Protein AF-A0A9W6NTG8-F1 (afdb_monomer)

Radius of gyration: 23.98 Å; Cα contacts (8 Å, |Δi|>4): 546; chains: 1; bounding box: 60×77×58 Å

Structure (mmCIF, N/CA/C/O backbone):
data_AF-A0A9W6NTG8-F1
#
_entry.id   AF-A0A9W6NTG8-F1
#
loop_
_atom_site.group_PDB
_atom_site.id
_atom_site.type_symbol
_atom_site.label_atom_id
_atom_site.label_alt_id
_atom_site.label_comp_id
_atom_site.label_asym_id
_atom_site.label_entity_id
_atom_site.label_seq_id
_atom_site.pdbx_PDB_ins_code
_atom_site.Cartn_x
_atom_site.Cartn_y
_atom_site.Cartn_z
_atom_site.occupancy
_atom_site.B_iso_or_equiv
_atom_site.auth_seq_id
_atom_site.auth_comp_id
_atom_site.auth_asym_id
_atom_site.auth_atom_id
_atom_site.pdbx_PDB_model_num
ATOM 1 N N . MET A 1 1 ? -39.217 -60.533 4.718 1.00 46.34 1 MET A N 1
ATOM 2 C C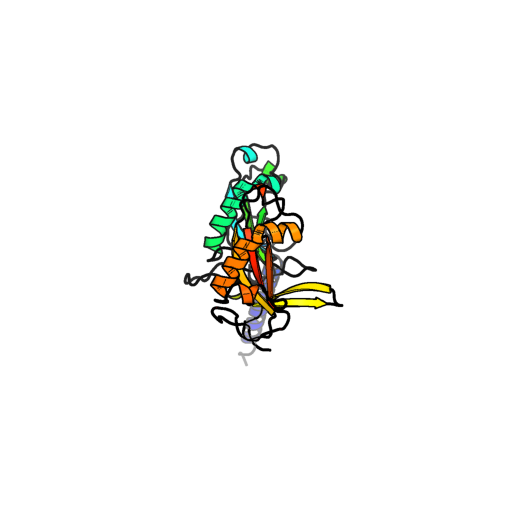A . MET A 1 1 ? -39.416 -59.083 4.474 1.00 46.34 1 MET A CA 1
ATOM 3 C C . MET A 1 1 ? -39.183 -58.287 5.765 1.00 46.34 1 MET A C 1
ATOM 5 O O . MET A 1 1 ? -40.124 -58.054 6.509 1.00 46.34 1 MET A O 1
ATOM 9 N N . ARG A 1 2 ? -37.938 -57.918 6.106 1.00 50.88 2 ARG A N 1
ATOM 10 C CA . ARG A 1 2 ? -37.647 -57.098 7.313 1.00 50.88 2 ARG A CA 1
ATOM 11 C C . ARG A 1 2 ? -36.495 -56.090 7.150 1.00 50.88 2 ARG A C 1
ATOM 13 O O . ARG A 1 2 ? -36.109 -55.466 8.125 1.00 50.88 2 ARG A O 1
ATOM 20 N N . TRP A 1 3 ? -35.985 -55.895 5.932 1.00 43.75 3 TRP A N 1
ATOM 21 C CA . TRP A 1 3 ? -34.815 -55.041 5.662 1.00 43.75 3 TRP A CA 1
ATOM 22 C C . TRP A 1 3 ? -35.160 -53.616 5.183 1.00 43.75 3 TRP A C 1
ATOM 24 O O . TRP A 1 3 ? -34.353 -52.708 5.333 1.00 43.75 3 TRP A O 1
ATOM 34 N N . GLY A 1 4 ? -36.380 -53.367 4.688 1.00 42.16 4 GLY A N 1
ATOM 35 C CA . GLY A 1 4 ? -36.764 -52.053 4.140 1.00 42.16 4 GLY A CA 1
ATOM 36 C C . GLY A 1 4 ? -37.082 -50.964 5.177 1.00 42.16 4 GLY A C 1
ATOM 37 O O . GLY A 1 4 ? -37.021 -49.781 4.863 1.00 42.16 4 GLY A O 1
ATOM 38 N N . ARG A 1 5 ? -37.401 -51.326 6.429 1.00 48.66 5 ARG A N 1
ATOM 39 C CA . ARG A 1 5 ? -37.802 -50.350 7.465 1.00 48.66 5 ARG A CA 1
ATOM 40 C C . ARG A 1 5 ? -36.624 -49.686 8.187 1.00 48.66 5 ARG A C 1
ATOM 42 O O . ARG A 1 5 ? -36.819 -48.645 8.808 1.00 48.66 5 ARG A O 1
ATOM 49 N N . THR A 1 6 ? -35.425 -50.260 8.111 1.00 50.25 6 THR A N 1
ATOM 50 C CA . THR A 1 6 ? -34.236 -49.743 8.810 1.00 50.25 6 THR A CA 1
ATOM 51 C C . THR A 1 6 ? -33.547 -48.640 8.001 1.00 50.25 6 THR A C 1
ATOM 53 O O . THR A 1 6 ? -33.175 -47.617 8.565 1.00 50.25 6 THR A O 1
ATOM 56 N N . LEU A 1 7 ? -33.478 -48.781 6.672 1.00 49.97 7 LEU A N 1
ATOM 57 C CA . LEU A 1 7 ? -32.861 -47.795 5.771 1.00 49.97 7 LEU A CA 1
ATOM 58 C C . LEU A 1 7 ? -33.624 -46.460 5.726 1.00 49.97 7 LEU A C 1
ATOM 60 O O . LEU A 1 7 ? -33.008 -45.399 5.764 1.00 49.97 7 LEU A O 1
ATOM 64 N N . ALA A 1 8 ? -34.960 -46.500 5.744 1.00 51.44 8 ALA A N 1
ATOM 65 C CA . ALA A 1 8 ? -35.785 -45.289 5.757 1.00 51.44 8 ALA A CA 1
ATOM 66 C C . ALA A 1 8 ? -35.614 -44.457 7.044 1.00 51.44 8 ALA A C 1
ATOM 68 O O . ALA A 1 8 ? -35.640 -43.229 6.998 1.00 51.44 8 ALA A O 1
ATOM 69 N N . LYS A 1 9 ? -35.391 -45.112 8.195 1.00 47.97 9 LYS A N 1
ATOM 70 C CA . LYS A 1 9 ? -35.157 -44.420 9.473 1.00 47.97 9 LYS A CA 1
ATOM 71 C C . LYS A 1 9 ? -33.779 -43.760 9.530 1.00 47.97 9 LYS A C 1
ATOM 73 O O . LYS A 1 9 ? -33.673 -42.651 10.036 1.00 47.97 9 LYS A O 1
ATOM 78 N N . VAL A 1 10 ? -32.746 -44.405 8.982 1.00 55.28 10 VAL A N 1
ATOM 79 C CA . VAL A 1 10 ? -31.389 -43.833 8.928 1.00 55.28 10 VAL A CA 1
ATOM 80 C C . VAL A 1 10 ? -31.342 -42.629 7.981 1.00 55.28 10 VAL A C 1
ATOM 82 O O . VAL A 1 10 ? -30.804 -41.591 8.356 1.00 55.28 10 VAL A O 1
ATOM 85 N N . GLY A 1 11 ? -31.982 -42.710 6.808 1.00 50.50 11 GLY A N 1
ATOM 86 C CA . GLY A 1 11 ? -32.050 -41.589 5.859 1.00 50.50 11 GLY A CA 1
ATOM 87 C C . GLY A 1 11 ? -32.755 -40.347 6.419 1.00 50.50 11 GLY A C 1
ATOM 88 O O . GLY A 1 11 ? -32.280 -39.230 6.225 1.00 50.50 11 GLY A O 1
ATOM 89 N N . ALA A 1 12 ? -33.841 -40.532 7.179 1.00 56.03 12 ALA A N 1
ATOM 90 C CA . ALA A 1 12 ? -34.564 -39.427 7.814 1.00 56.03 12 ALA A CA 1
ATOM 91 C C . ALA A 1 12 ? -33.751 -38.735 8.927 1.00 56.03 12 ALA A C 1
ATOM 93 O O . ALA A 1 12 ? -33.802 -37.514 9.054 1.00 56.03 12 ALA A O 1
ATOM 94 N N . ILE A 1 13 ? -32.971 -39.497 9.704 1.00 58.59 13 ILE A N 1
ATOM 95 C CA . ILE A 1 13 ? -32.113 -38.952 10.769 1.00 58.59 13 ILE A CA 1
ATOM 96 C C . ILE A 1 13 ? -30.953 -38.144 10.172 1.00 58.59 13 ILE A C 1
ATOM 98 O O . ILE A 1 13 ? -30.661 -37.051 10.652 1.00 58.59 13 ILE A O 1
ATOM 102 N N . VAL A 1 14 ? -30.329 -38.640 9.097 1.00 59.19 14 VAL A N 1
ATOM 103 C CA . VAL A 1 14 ? -29.239 -37.926 8.410 1.00 59.19 14 VAL A CA 1
ATOM 104 C C . VAL A 1 14 ? -29.749 -36.630 7.775 1.00 59.19 14 VAL A C 1
ATOM 106 O O . VAL A 1 14 ? -29.125 -35.587 7.944 1.00 59.19 14 VAL A O 1
ATOM 109 N N . ALA A 1 15 ? -30.912 -36.656 7.118 1.00 59.19 15 ALA A N 1
ATOM 110 C CA . ALA A 1 15 ? -31.506 -35.455 6.530 1.00 59.19 15 ALA A CA 1
ATOM 111 C C . ALA A 1 15 ? -31.859 -34.396 7.591 1.00 59.19 15 ALA A C 1
ATOM 113 O O . ALA A 1 15 ? -31.547 -33.221 7.413 1.00 59.19 15 ALA A O 1
ATOM 114 N N . ALA A 1 16 ? -32.444 -34.804 8.723 1.00 58.72 16 ALA A N 1
ATOM 115 C CA . ALA A 1 16 ? -32.761 -33.890 9.820 1.00 58.72 16 ALA A CA 1
ATOM 116 C C . ALA A 1 16 ? -31.500 -33.280 10.458 1.00 58.72 16 ALA A C 1
ATOM 118 O O . ALA A 1 16 ? -31.490 -32.091 10.767 1.00 58.72 16 ALA A O 1
ATOM 119 N N . ALA A 1 1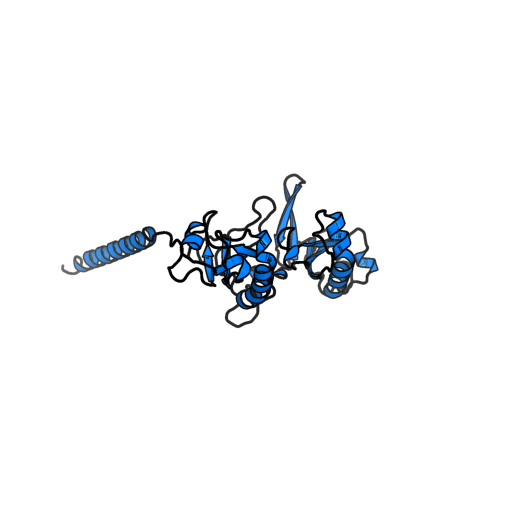7 ? -30.424 -34.062 10.605 1.00 58.72 17 ALA A N 1
ATOM 120 C CA . ALA A 1 17 ? -29.149 -33.571 11.123 1.00 58.72 17 ALA A CA 1
ATOM 121 C C . ALA A 1 17 ? -28.488 -32.559 10.172 1.00 58.72 17 ALA A C 1
ATOM 123 O O . ALA A 1 17 ? -28.015 -31.520 10.624 1.00 58.72 17 ALA A O 1
ATOM 124 N N . VAL A 1 18 ? -28.510 -32.811 8.858 1.00 62.81 18 VAL A N 1
ATOM 125 C CA . VAL A 1 18 ? -27.974 -31.878 7.852 1.00 62.81 18 VAL A CA 1
ATOM 126 C C . VAL A 1 18 ? -28.769 -30.571 7.836 1.00 62.81 18 VAL A C 1
ATOM 128 O O . VAL A 1 18 ? -28.174 -29.496 7.851 1.00 62.81 18 VAL A O 1
ATOM 131 N N . VAL A 1 19 ? -30.103 -30.639 7.885 1.00 63.16 19 VAL A N 1
ATOM 132 C CA . VAL A 1 19 ? -30.956 -29.440 7.947 1.00 63.16 19 VAL A CA 1
ATOM 133 C C . VAL A 1 19 ? -30.733 -28.670 9.251 1.00 63.16 19 VAL A C 1
ATOM 135 O O . VAL A 1 19 ? -30.601 -27.452 9.214 1.00 63.16 19 VAL A O 1
ATOM 138 N N . ALA A 1 20 ? -30.614 -29.351 10.394 1.00 60.00 20 ALA A N 1
ATOM 139 C CA . ALA A 1 20 ? -30.330 -28.701 11.674 1.00 60.00 20 ALA A CA 1
ATOM 140 C C . ALA A 1 20 ? -28.956 -28.012 11.688 1.00 60.00 20 ALA A C 1
ATOM 142 O O . ALA A 1 20 ? -28.845 -26.897 12.189 1.00 60.00 20 ALA A O 1
ATOM 143 N N . VAL A 1 21 ? -27.924 -28.628 11.100 1.00 62.03 21 VAL A N 1
ATOM 144 C CA . VAL A 1 21 ? -26.589 -28.020 10.963 1.00 62.03 21 VAL A CA 1
ATOM 145 C C . VAL A 1 21 ? -26.626 -26.806 10.033 1.00 62.03 21 VAL A C 1
ATOM 147 O O . VAL A 1 21 ? -26.054 -25.775 10.373 1.00 62.03 21 VAL A O 1
ATOM 150 N N . LEU A 1 22 ? -27.338 -26.882 8.905 1.00 56.50 22 LEU A N 1
ATOM 151 C CA . LEU A 1 22 ? -27.497 -25.751 7.984 1.00 56.50 22 LEU A CA 1
ATOM 152 C C . LEU A 1 22 ? -28.280 -24.590 8.618 1.00 56.50 22 LEU A C 1
ATOM 154 O O . LEU A 1 22 ? -27.896 -23.435 8.457 1.00 56.50 22 LEU A O 1
ATOM 158 N N . VAL A 1 23 ? -29.325 -24.882 9.397 1.00 57.00 23 VAL A N 1
ATOM 159 C CA . VAL A 1 23 ? -30.090 -23.871 10.147 1.00 57.00 23 VAL A CA 1
ATOM 160 C C . VAL A 1 23 ? -29.253 -23.268 11.281 1.00 57.00 23 VAL A C 1
ATOM 162 O O . VAL A 1 23 ? -29.268 -22.057 11.469 1.00 57.00 23 VAL A O 1
ATOM 165 N N . LEU A 1 24 ? -28.459 -24.070 11.999 1.00 52.25 24 LEU A N 1
ATOM 166 C CA . LEU A 1 24 ? -27.541 -23.577 13.036 1.00 52.25 24 LEU A CA 1
ATOM 167 C C . LEU A 1 24 ? -26.393 -22.735 12.463 1.00 52.25 24 LEU A C 1
ATOM 169 O O . LEU A 1 24 ? -25.942 -21.805 13.126 1.00 52.25 24 LEU A O 1
ATOM 173 N N . LEU A 1 25 ? -25.930 -23.030 11.245 1.00 52.72 25 LEU A N 1
ATOM 174 C CA . LEU A 1 25 ? -24.963 -22.196 10.525 1.00 52.72 25 LEU A CA 1
ATOM 175 C C . LEU A 1 25 ? -25.593 -20.875 10.061 1.00 52.72 25 LEU A C 1
ATOM 177 O O . LEU A 1 25 ? -24.952 -19.835 10.181 1.00 52.72 25 LEU A O 1
ATOM 181 N N . ALA A 1 26 ? -26.848 -20.899 9.606 1.00 52.78 26 ALA A N 1
ATOM 182 C CA . ALA A 1 26 ? -27.578 -19.710 9.162 1.00 52.78 26 ALA A CA 1
ATOM 183 C C . ALA A 1 26 ? -28.051 -18.794 10.311 1.00 52.78 26 ALA A C 1
ATOM 185 O O . ALA A 1 26 ? -28.330 -17.622 10.080 1.00 52.78 26 ALA A O 1
ATOM 186 N N . LEU A 1 27 ? -28.139 -19.310 11.544 1.00 42.62 27 LEU A N 1
ATOM 187 C CA . LEU A 1 27 ? -28.575 -18.566 12.735 1.00 42.62 27 LEU A CA 1
ATOM 188 C C . LEU A 1 27 ? -27.421 -18.073 13.622 1.00 42.62 27 LEU A C 1
ATOM 190 O O . LEU A 1 27 ? -27.677 -17.573 14.719 1.00 42.62 27 LEU A O 1
ATOM 194 N N . ARG A 1 28 ? -26.155 -18.196 13.195 1.00 49.44 28 ARG A N 1
ATOM 195 C CA . ARG A 1 28 ? -25.045 -17.598 13.950 1.00 49.44 28 ARG A CA 1
ATOM 196 C C . ARG A 1 28 ? -25.175 -16.072 13.905 1.00 49.44 28 ARG A C 1
ATOM 198 O O . ARG A 1 28 ? -25.125 -15.509 12.812 1.00 49.44 28 ARG A O 1
ATOM 205 N N . PRO A 1 29 ? -25.341 -15.391 15.054 1.00 44.16 29 PRO A N 1
ATOM 206 C CA . PRO A 1 29 ? -25.346 -13.940 15.065 1.00 44.16 29 PRO A CA 1
ATOM 207 C C . PRO A 1 29 ? -24.000 -13.432 14.548 1.00 44.16 29 PRO A C 1
ATOM 209 O O . PRO A 1 29 ? -22.949 -13.973 14.892 1.00 44.16 29 PRO A O 1
ATOM 212 N N . ALA A 1 30 ? -24.056 -12.389 13.722 1.00 49.06 30 ALA A N 1
ATOM 213 C CA . ALA A 1 30 ? -22.918 -11.544 13.396 1.00 49.06 30 ALA A CA 1
ATOM 214 C C . ALA A 1 30 ? -22.188 -11.166 14.695 1.00 49.06 30 ALA A C 1
ATOM 216 O O . ALA A 1 30 ? -22.744 -10.449 15.531 1.00 49.06 30 ALA A O 1
ATOM 217 N N . ASP A 1 31 ? -20.979 -11.690 14.888 1.00 49.16 31 ASP A N 1
ATOM 218 C CA . ASP A 1 31 ? -20.189 -11.411 16.081 1.00 49.16 31 ASP A CA 1
ATOM 219 C C . ASP A 1 31 ? -19.670 -9.971 15.977 1.00 49.16 31 ASP A C 1
ATOM 221 O O . ASP A 1 31 ? -18.859 -9.650 15.105 1.00 49.16 31 ASP A O 1
ATOM 225 N N . ARG A 1 32 ? -20.193 -9.076 16.823 1.00 55.38 32 ARG A N 1
ATOM 226 C CA . ARG A 1 32 ? -19.839 -7.642 16.835 1.00 55.38 32 ARG A CA 1
ATOM 227 C C . ARG A 1 32 ? -18.506 -7.363 17.549 1.00 55.38 32 ARG A C 1
ATOM 229 O O . ARG A 1 32 ? -18.215 -6.217 17.883 1.00 55.38 32 ARG A O 1
ATOM 236 N N . GLY A 1 33 ? -17.698 -8.400 17.763 1.00 52.50 33 GLY A N 1
ATOM 237 C CA . GLY A 1 33 ? -16.424 -8.349 18.469 1.00 52.50 33 GLY A CA 1
ATOM 238 C C . GLY A 1 33 ? -16.539 -8.945 19.869 1.00 52.50 33 GLY A C 1
ATOM 239 O O . GLY A 1 33 ? -17.496 -8.690 20.600 1.00 52.50 33 GLY A O 1
ATOM 240 N N . SER A 1 34 ? -15.542 -9.748 20.239 1.00 55.31 34 SER A N 1
ATOM 241 C CA . SER A 1 34 ? -15.481 -10.416 21.538 1.00 55.31 34 SER A CA 1
ATOM 242 C C . SER A 1 34 ? -15.240 -9.430 22.694 1.00 55.31 34 SER A C 1
ATOM 244 O O . SER A 1 34 ? -14.686 -8.344 22.502 1.00 55.31 34 SER A O 1
ATOM 246 N N . GLU A 1 35 ? -15.553 -9.831 23.933 1.00 57.03 35 GLU A N 1
ATOM 247 C CA . GLU A 1 35 ? -15.130 -9.089 25.134 1.00 57.03 35 GLU A CA 1
ATOM 248 C C . GLU A 1 35 ? -13.599 -8.946 25.248 1.00 57.03 35 GLU A C 1
ATOM 250 O O . GLU A 1 35 ? -13.126 -8.066 25.969 1.00 57.03 35 GLU A O 1
ATOM 255 N N . ALA A 1 36 ? -12.815 -9.751 24.527 1.00 64.69 36 ALA A N 1
ATOM 256 C CA . ALA A 1 36 ? -11.360 -9.640 24.482 1.00 64.69 36 ALA A CA 1
ATOM 257 C C . ALA A 1 36 ? -10.860 -8.552 23.506 1.00 64.69 36 ALA A C 1
ATOM 259 O O . ALA A 1 36 ? -9.672 -8.247 23.505 1.00 64.69 36 ALA A O 1
ATOM 260 N N . GLY A 1 37 ? -11.753 -7.916 22.735 1.00 76.69 37 GLY A N 1
ATOM 261 C CA . GLY A 1 37 ? -11.379 -6.996 21.656 1.00 76.69 37 GLY A CA 1
ATOM 262 C C . GLY A 1 37 ? -11.055 -7.730 20.346 1.00 76.69 37 GLY A C 1
ATOM 263 O O . GLY A 1 37 ? -11.292 -8.939 20.249 1.00 76.69 37 GLY A O 1
ATOM 264 N N . PRO A 1 38 ? -10.582 -7.004 19.315 1.00 87.81 38 PRO A N 1
ATOM 265 C CA . PRO A 1 38 ? -10.176 -7.609 18.053 1.00 87.81 38 PRO A CA 1
ATOM 266 C C . PRO A 1 38 ? -8.863 -8.389 18.196 1.00 87.81 38 PRO A C 1
ATOM 268 O O . PRO A 1 38 ? -8.050 -8.110 19.078 1.00 87.81 38 PRO A O 1
ATOM 271 N N . ALA A 1 39 ? -8.627 -9.325 17.281 1.00 91.69 39 ALA A N 1
ATOM 272 C CA . ALA A 1 39 ? -7.395 -10.104 17.189 1.00 91.69 39 ALA A CA 1
ATOM 273 C C . ALA A 1 39 ? -6.871 -10.177 15.747 1.00 91.69 39 ALA A C 1
ATOM 275 O O . ALA A 1 39 ? -7.626 -10.073 14.780 1.00 91.69 39 ALA A O 1
ATOM 276 N N . ALA A 1 40 ? -5.561 -10.386 15.597 1.00 93.75 40 ALA A N 1
ATOM 277 C CA . ALA A 1 40 ? -4.957 -10.624 14.290 1.00 93.75 40 ALA A CA 1
ATOM 278 C C . ALA A 1 40 ? -5.479 -11.932 13.663 1.00 93.75 40 ALA A C 1
ATOM 280 O O . ALA A 1 40 ? -5.552 -12.968 14.327 1.00 93.75 40 ALA A O 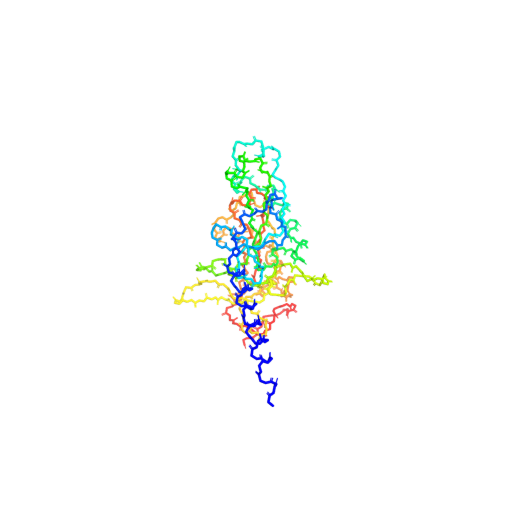1
ATOM 281 N N . GLY A 1 41 ? -5.797 -11.888 12.371 1.00 94.56 41 GLY A N 1
ATOM 282 C CA . GLY A 1 41 ? -6.433 -12.958 11.602 1.00 94.56 41 GLY A CA 1
ATOM 283 C C . GLY A 1 41 ? -7.955 -12.973 11.644 1.00 94.56 41 GLY A C 1
ATOM 284 O O . GLY A 1 41 ? -8.566 -13.929 11.171 1.00 94.56 41 GLY A O 1
ATOM 285 N N . GLU A 1 42 ? -8.582 -11.938 12.197 1.00 95.00 42 GLU A N 1
ATOM 286 C CA . GLU A 1 42 ? -10.020 -11.732 12.047 1.00 95.00 42 GLU A CA 1
ATOM 287 C C . GLU A 1 42 ? -10.338 -11.032 10.726 1.00 95.00 42 GLU A C 1
ATOM 289 O O . GLU A 1 42 ? -9.698 -10.043 10.377 1.00 95.00 42 GLU A O 1
ATOM 294 N N . CYS A 1 43 ? -11.345 -11.536 10.014 1.00 95.12 43 CYS A N 1
ATOM 295 C CA . CYS A 1 43 ? -11.786 -11.015 8.725 1.00 95.12 43 CYS A CA 1
ATOM 296 C C . CYS A 1 43 ? -13.139 -10.313 8.864 1.00 95.12 43 CYS A C 1
ATOM 298 O O . CYS A 1 43 ? -14.011 -10.791 9.596 1.00 95.12 43 CYS A O 1
ATOM 300 N N . TRP A 1 44 ? -13.322 -9.191 8.163 1.00 92.94 44 TRP A N 1
ATOM 301 C CA . TRP A 1 44 ? -14.488 -8.320 8.330 1.00 92.94 44 TRP A CA 1
ATOM 302 C C . TRP A 1 44 ? -15.148 -7.945 7.004 1.00 92.94 44 TRP A C 1
ATOM 304 O O . TRP A 1 44 ? -14.487 -7.548 6.038 1.00 92.94 44 TRP A O 1
ATOM 314 N N . ALA A 1 45 ? -16.476 -8.041 6.983 1.00 90.75 45 ALA A N 1
ATOM 315 C CA . ALA A 1 45 ? -17.316 -7.692 5.845 1.00 90.75 45 ALA A CA 1
ATOM 316 C C . ALA A 1 45 ? -18.124 -6.411 6.110 1.00 90.75 45 ALA A C 1
ATOM 318 O O . ALA A 1 45 ? -18.585 -6.185 7.229 1.00 90.75 45 ALA A O 1
ATOM 319 N N . GLY A 1 46 ? -18.360 -5.629 5.051 1.00 74.50 46 GLY A N 1
ATOM 320 C CA . GLY A 1 46 ? -19.257 -4.468 5.063 1.00 74.50 46 GLY A CA 1
ATOM 321 C C . GLY A 1 46 ? -18.658 -3.169 5.616 1.00 74.50 46 GLY A C 1
ATOM 322 O O . GLY A 1 46 ? -17.522 -3.129 6.080 1.00 74.50 46 GLY A O 1
ATOM 323 N N . VAL A 1 47 ? -19.454 -2.096 5.525 1.00 56.69 47 VAL A N 1
ATOM 324 C CA . VAL A 1 47 ? -19.121 -0.734 5.999 1.00 56.69 47 VAL A CA 1
ATOM 325 C C . VAL A 1 47 ? -19.172 -0.602 7.523 1.00 56.69 47 VAL A C 1
ATOM 327 O O . VAL A 1 47 ? -18.377 0.134 8.096 1.00 56.69 47 VAL A O 1
ATOM 330 N N . ASP A 1 48 ? -20.053 -1.371 8.166 1.00 66.88 48 ASP A N 1
ATOM 331 C CA . ASP A 1 48 ? -20.058 -1.624 9.605 1.00 66.88 48 ASP A CA 1
ATOM 332 C C . ASP A 1 48 ? -19.462 -3.022 9.808 1.00 66.88 48 ASP A C 1
ATOM 334 O O . ASP A 1 48 ? -20.179 -4.012 9.626 1.00 66.88 48 ASP A O 1
ATOM 338 N N . PRO A 1 49 ? -18.151 -3.138 10.085 1.00 75.19 49 PRO A N 1
ATOM 339 C CA . PRO A 1 49 ? -17.423 -4.386 9.912 1.00 75.19 49 PRO A CA 1
ATOM 340 C C . PRO A 1 49 ? -17.988 -5.490 10.806 1.00 75.19 49 PRO A C 1
ATOM 342 O O . PRO A 1 49 ? -17.834 -5.474 12.029 1.00 75.19 49 PRO A O 1
ATOM 345 N N . VAL A 1 50 ? -18.610 -6.484 10.176 1.00 86.06 50 VAL A N 1
ATOM 346 C CA . VAL A 1 50 ? -19.055 -7.716 10.827 1.00 86.06 50 VAL A CA 1
ATOM 347 C C . VAL A 1 50 ? -17.975 -8.768 10.665 1.00 86.06 50 VAL A C 1
ATOM 349 O O . VAL A 1 50 ? -17.497 -9.004 9.554 1.00 86.06 50 VAL A O 1
ATOM 352 N N . ARG A 1 51 ? -17.619 -9.436 11.764 1.00 91.12 51 ARG A N 1
ATOM 353 C CA . ARG A 1 51 ? -16.662 -10.538 11.724 1.00 91.12 51 ARG A CA 1
ATOM 354 C C . ARG A 1 51 ? -17.230 -11.713 10.927 1.00 91.12 51 ARG A C 1
ATOM 356 O O . ARG A 1 51 ? -18.320 -12.207 11.219 1.00 91.12 51 ARG A O 1
ATOM 363 N N . VAL A 1 52 ? -16.453 -12.201 9.968 1.00 94.06 52 VAL A N 1
ATOM 364 C CA . VAL A 1 52 ? -16.761 -13.363 9.127 1.00 94.06 52 VAL A CA 1
ATOM 365 C C . VAL A 1 52 ? -15.583 -14.338 9.113 1.00 94.06 52 VAL A C 1
ATOM 367 O O . VAL A 1 52 ? -14.468 -14.006 9.519 1.00 94.06 52 VAL A O 1
ATOM 370 N N . ALA A 1 53 ? -15.813 -15.576 8.672 1.00 94.88 53 ALA A N 1
ATOM 371 C CA . ALA A 1 53 ? -14.703 -16.480 8.386 1.00 94.88 53 ALA A CA 1
ATOM 372 C C . ALA A 1 53 ? -13.928 -15.954 7.170 1.00 94.88 53 ALA A C 1
ATOM 374 O O . ALA A 1 53 ? -14.542 -15.521 6.203 1.00 94.88 53 ALA A O 1
ATOM 375 N N . CYS A 1 54 ? -12.599 -16.049 7.168 1.00 95.06 54 CYS A N 1
ATOM 376 C CA . CYS A 1 54 ? -11.795 -15.545 6.048 1.00 95.06 54 CYS A CA 1
ATOM 377 C C . CYS A 1 54 ? -12.051 -16.284 4.722 1.00 95.06 54 CYS A C 1
ATOM 379 O O . CYS A 1 54 ? -11.670 -15.806 3.663 1.00 95.06 54 CYS A O 1
ATOM 381 N N . THR A 1 55 ? -12.697 -17.452 4.743 1.00 95.31 55 THR A N 1
ATOM 382 C CA . THR A 1 55 ? -13.165 -18.148 3.530 1.00 95.31 55 THR A CA 1
ATOM 383 C C . THR A 1 55 ? -14.391 -17.487 2.888 1.00 95.31 55 THR A C 1
ATOM 385 O O . THR A 1 55 ? -14.687 -17.732 1.714 1.00 95.31 55 THR A O 1
ATOM 388 N N . GLU A 1 56 ? -15.099 -16.646 3.641 1.00 94.88 56 GLU A N 1
ATOM 389 C CA . GLU A 1 56 ? -16.193 -15.815 3.145 1.00 94.88 56 GLU A CA 1
ATOM 390 C C . GLU A 1 56 ? -15.669 -14.508 2.539 1.00 94.88 56 GLU A C 1
ATOM 392 O O . GLU A 1 56 ? -14.546 -14.100 2.852 1.00 94.88 56 GLU A O 1
ATOM 397 N N . PRO A 1 57 ? -16.456 -13.841 1.669 1.00 93.56 57 PRO A N 1
ATOM 398 C CA . PRO A 1 57 ? -16.100 -12.527 1.152 1.00 93.56 57 PRO A CA 1
ATOM 399 C C . PRO A 1 57 ? -15.898 -11.538 2.297 1.00 93.56 57 PRO A C 1
ATOM 401 O O . PRO A 1 57 ? -16.777 -11.361 3.143 1.00 93.56 57 PRO A O 1
ATOM 404 N N . HIS A 1 58 ? -14.743 -10.892 2.312 1.00 94.62 58 HIS A N 1
ATOM 405 C CA . HIS A 1 58 ? -14.398 -9.842 3.258 1.00 94.62 58 HIS A CA 1
ATOM 406 C C . HIS A 1 58 ? -13.506 -8.812 2.566 1.00 94.62 58 HIS A C 1
ATOM 408 O O . HIS A 1 58 ? -12.869 -9.110 1.557 1.00 94.62 58 HIS A O 1
ATOM 414 N N . ARG A 1 59 ? -13.467 -7.597 3.112 1.00 93.06 59 ARG A N 1
ATOM 415 C CA . ARG A 1 59 ? -12.634 -6.503 2.582 1.00 93.06 59 ARG A CA 1
ATOM 416 C C . ARG A 1 59 ? -11.467 -6.157 3.492 1.00 93.06 59 ARG A C 1
ATOM 418 O O . ARG A 1 59 ? -10.496 -5.571 3.035 1.00 93.06 59 ARG A O 1
ATOM 425 N N . LEU A 1 60 ? -11.566 -6.525 4.767 1.00 94.25 60 LEU A N 1
ATOM 426 C CA . LEU A 1 60 ? -10.598 -6.203 5.807 1.00 94.25 60 LEU A CA 1
ATOM 427 C C . LEU A 1 60 ? -10.130 -7.490 6.478 1.00 94.25 60 LEU A C 1
ATOM 429 O O . LEU A 1 60 ? -10.956 -8.334 6.834 1.00 94.25 60 LEU A O 1
ATOM 433 N N . GLU A 1 61 ? -8.834 -7.593 6.730 1.00 95.75 61 GLU A N 1
ATOM 434 C CA . GLU A 1 61 ? -8.261 -8.585 7.636 1.00 95.75 61 GLU A CA 1
ATOM 435 C C . GLU A 1 61 ? -7.394 -7.883 8.675 1.00 95.75 61 GLU A C 1
ATOM 437 O O . GLU A 1 61 ? -6.485 -7.131 8.327 1.00 95.75 61 GLU A O 1
ATOM 442 N N . THR A 1 62 ? -7.656 -8.134 9.957 1.00 96.00 62 THR A N 1
ATOM 443 C CA . THR A 1 62 ? -6.822 -7.612 11.038 1.00 96.00 62 THR A CA 1
ATOM 444 C C . THR A 1 62 ? -5.443 -8.253 10.948 1.00 96.00 62 THR A C 1
ATOM 446 O O . THR A 1 62 ? -5.299 -9.447 11.206 1.00 96.00 62 THR A O 1
ATOM 449 N N . VAL A 1 63 ? -4.404 -7.482 10.654 1.00 96.31 63 VAL A N 1
ATOM 450 C CA . VAL A 1 63 ? -3.021 -7.990 10.609 1.00 96.31 63 VAL A CA 1
ATOM 451 C C . VAL A 1 63 ? -2.266 -7.721 11.907 1.00 96.31 63 VAL A C 1
ATOM 453 O O . VAL A 1 63 ? -1.345 -8.461 12.254 1.00 96.31 63 VAL A O 1
ATOM 456 N N . ALA A 1 64 ? -2.682 -6.702 12.662 1.00 95.06 64 ALA A N 1
ATOM 457 C CA . ALA A 1 64 ? -2.156 -6.408 13.989 1.00 95.06 64 ALA A CA 1
ATOM 458 C C . ALA A 1 64 ? -3.190 -5.686 14.865 1.00 95.06 64 ALA A C 1
ATOM 460 O O . ALA A 1 64 ? -4.119 -5.043 14.375 1.00 95.06 64 ALA A O 1
ATOM 461 N N . VAL A 1 65 ? -3.003 -5.778 16.178 1.00 94.06 65 VAL A N 1
ATOM 462 C CA . VAL A 1 65 ? -3.761 -5.034 17.189 1.00 94.06 65 VAL A CA 1
ATOM 463 C C . VAL A 1 65 ? -2.753 -4.475 18.180 1.00 94.06 65 VAL A C 1
ATOM 465 O O . VAL A 1 65 ? -1.805 -5.172 18.547 1.00 94.06 65 VAL A O 1
ATOM 468 N N . GLY A 1 66 ? -2.942 -3.229 18.592 1.00 92.81 66 GLY A N 1
ATOM 469 C CA . GLY A 1 66 ? -2.112 -2.582 19.602 1.00 92.81 66 GLY A CA 1
ATOM 470 C C . GLY A 1 66 ? -2.942 -1.708 20.530 1.00 92.81 66 GLY A C 1
ATOM 471 O O . GLY A 1 66 ? -4.164 -1.671 20.428 1.00 92.81 66 GLY A O 1
ATOM 472 N N . GLU A 1 67 ? -2.273 -0.998 21.433 1.00 93.50 67 GLU A N 1
ATOM 473 C CA . GLU A 1 67 ? -2.899 -0.047 22.355 1.00 93.50 67 GLU A CA 1
ATOM 474 C C . GLU A 1 67 ? -2.638 1.387 21.891 1.00 93.50 67 GLU A C 1
ATOM 476 O O . GLU A 1 67 ? -1.520 1.736 21.508 1.00 93.50 67 GLU A O 1
ATOM 481 N N . VAL A 1 68 ? -3.672 2.221 21.937 1.00 92.56 68 VAL A N 1
ATOM 482 C CA . VAL A 1 68 ? -3.589 3.660 21.686 1.00 92.56 68 VAL A CA 1
ATOM 483 C C . VAL A 1 68 ? -2.716 4.286 22.768 1.00 92.56 68 VAL A C 1
ATOM 485 O O . VAL A 1 68 ? -2.910 4.034 23.962 1.00 92.56 68 VAL A O 1
ATOM 488 N N . GLY A 1 69 ? -1.766 5.130 22.358 1.00 88.94 69 GLY A N 1
ATOM 489 C CA . GLY A 1 69 ? -0.843 5.779 23.283 1.00 88.94 69 GLY A CA 1
ATOM 490 C C . GLY A 1 69 ? -1.572 6.544 24.393 1.00 88.94 69 GLY A C 1
ATOM 491 O O . GLY A 1 69 ? -2.633 7.127 24.174 1.00 88.94 69 GLY A O 1
ATOM 492 N N . SER A 1 70 ? -0.994 6.579 25.596 1.00 87.19 70 SER A N 1
ATOM 493 C CA . SER A 1 70 ? -1.650 7.097 26.811 1.00 87.19 70 SER A CA 1
ATOM 494 C C . SER A 1 70 ? -2.212 8.520 26.680 1.00 87.19 70 SER A C 1
ATOM 496 O O . SER A 1 70 ? -3.252 8.820 27.265 1.00 87.19 70 SER A O 1
ATOM 498 N N . VAL A 1 71 ? -1.573 9.383 25.885 1.00 88.56 71 VAL A N 1
ATOM 499 C CA . VAL A 1 71 ? -2.041 10.752 25.610 1.00 88.56 71 VAL A CA 1
ATOM 500 C C . VAL A 1 71 ? -3.384 10.742 24.878 1.00 88.56 71 VAL A C 1
ATOM 502 O O . VAL A 1 71 ? -4.340 11.372 25.329 1.00 88.56 71 VAL A O 1
ATOM 505 N N . LEU A 1 72 ? -3.481 10.004 23.770 1.00 90.12 72 LEU A N 1
ATOM 506 C CA . LEU A 1 72 ? -4.728 9.870 23.017 1.00 90.12 72 LEU A CA 1
ATOM 507 C C . LEU A 1 72 ? -5.745 9.030 23.797 1.00 90.12 72 LEU A C 1
ATOM 509 O O . LEU A 1 72 ? -6.923 9.380 23.853 1.00 90.12 72 LEU A O 1
ATOM 513 N N . GLY A 1 73 ? -5.280 7.982 24.478 1.00 89.50 73 GLY A N 1
ATOM 514 C CA . GLY A 1 73 ? -6.091 7.103 25.312 1.00 89.50 73 GLY A CA 1
ATOM 515 C C . GLY A 1 73 ? -6.743 7.801 26.510 1.00 89.50 73 GLY A C 1
ATOM 516 O O . GLY A 1 73 ? -7.810 7.388 26.960 1.00 89.50 73 GLY A O 1
ATOM 517 N N . GLY A 1 74 ? -6.167 8.894 27.009 1.00 89.88 74 GLY A N 1
ATOM 518 C CA . GLY A 1 74 ? -6.749 9.688 28.095 1.00 89.88 74 GLY A CA 1
ATOM 519 C C . GLY A 1 74 ? -7.933 10.572 27.683 1.00 89.88 74 GLY A C 1
ATOM 520 O O . GLY A 1 74 ? -8.576 11.170 28.545 1.00 89.88 74 GLY A O 1
ATOM 521 N N . ARG A 1 75 ? -8.234 10.691 26.383 1.00 92.69 75 ARG A N 1
ATOM 522 C CA . ARG A 1 75 ? -9.273 11.605 25.882 1.00 92.69 75 ARG A CA 1
ATOM 523 C C . ARG A 1 75 ? -10.682 11.048 26.093 1.00 92.69 75 ARG A C 1
ATOM 525 O O . ARG A 1 75 ? -10.905 9.846 26.229 1.00 92.69 75 ARG A O 1
ATOM 532 N N . ALA A 1 76 ? -11.665 11.948 26.078 1.00 92.06 76 ALA A N 1
ATOM 533 C CA . ALA A 1 76 ? -13.076 11.610 26.280 1.00 92.06 76 ALA A CA 1
ATOM 534 C C . ALA A 1 76 ? -13.699 10.798 25.126 1.00 92.06 76 ALA A C 1
ATOM 536 O O . ALA A 1 76 ? -14.733 10.160 25.311 1.00 92.06 76 ALA A O 1
ATOM 537 N N . GLY A 1 77 ? -13.093 10.829 23.939 1.00 92.75 77 GLY A N 1
ATOM 538 C CA . GLY A 1 77 ? -13.541 10.086 22.764 1.00 92.75 77 GLY A CA 1
ATOM 539 C C . GLY A 1 77 ? -12.365 9.494 21.992 1.00 92.75 77 GLY A C 1
ATOM 540 O O . GLY A 1 77 ? -11.225 9.899 22.242 1.00 92.75 77 GLY A O 1
ATOM 541 N N . PRO A 1 78 ? -12.645 8.553 21.072 1.00 92.44 78 PRO A N 1
ATOM 542 C CA . PRO A 1 78 ? -11.610 7.929 20.264 1.00 92.44 78 PRO A CA 1
ATOM 543 C C . PRO A 1 78 ? -10.917 8.968 19.370 1.00 92.44 78 PRO A C 1
ATOM 545 O O . PRO A 1 78 ? -11.580 9.907 18.912 1.00 92.44 78 PRO A O 1
ATOM 548 N N . PRO A 1 79 ? -9.604 8.819 19.123 1.00 91.00 79 PRO A N 1
ATOM 549 C CA . PRO A 1 79 ? -8.880 9.682 18.200 1.00 91.00 79 PRO A CA 1
ATOM 550 C C . PRO A 1 79 ? -9.388 9.496 16.768 1.00 91.00 79 PRO A C 1
ATOM 552 O O . PRO A 1 79 ? -9.798 8.402 16.368 1.00 91.00 79 PRO A O 1
ATOM 555 N N . ALA A 1 80 ? -9.333 10.566 15.981 1.00 88.19 80 ALA A N 1
ATOM 556 C CA . ALA A 1 80 ? -9.500 10.479 14.539 1.00 88.19 80 ALA A CA 1
ATOM 557 C C . ALA A 1 80 ? -8.314 9.729 13.911 1.00 88.19 80 ALA A C 1
ATOM 559 O O . ALA A 1 80 ? -7.206 9.728 14.446 1.00 88.19 80 ALA A O 1
ATOM 560 N N . ARG A 1 81 ? -8.518 9.139 12.727 1.00 83.00 81 ARG A N 1
ATOM 561 C CA . ARG A 1 81 ? -7.459 8.414 11.999 1.00 83.00 81 ARG A CA 1
ATOM 562 C C . ARG A 1 81 ? -6.207 9.267 11.772 1.00 83.00 81 ARG A C 1
ATOM 564 O O . ARG A 1 81 ? -5.102 8.773 11.948 1.00 83.00 81 ARG A O 1
ATOM 571 N N . SER A 1 82 ? -6.382 10.545 11.442 1.00 83.69 82 SER A N 1
ATOM 572 C CA . SER A 1 82 ? -5.281 11.497 11.237 1.00 83.69 82 SER A CA 1
ATOM 573 C C . SER A 1 82 ? -4.455 11.771 12.499 1.00 83.69 82 SER A C 1
ATOM 575 O O . SER A 1 82 ? -3.365 12.320 12.409 1.00 83.69 82 SER A O 1
ATOM 577 N N . GLU A 1 83 ? -4.968 11.426 13.682 1.00 88.25 83 GLU A N 1
ATOM 578 C CA . GLU A 1 83 ? -4.264 11.584 14.957 1.00 88.25 83 GLU A CA 1
ATOM 579 C C . GLU A 1 83 ? -3.464 10.324 15.335 1.00 88.25 83 GLU A C 1
ATOM 581 O O . GLU A 1 83 ? -2.652 10.381 16.252 1.00 88.25 83 GLU A O 1
ATOM 586 N N . LEU A 1 84 ? -3.653 9.206 14.621 1.00 88.38 84 LEU A N 1
ATOM 587 C CA . LEU A 1 84 ? -3.042 7.896 14.895 1.00 88.38 84 LEU A CA 1
ATOM 588 C C . LEU A 1 84 ? -1.753 7.647 14.093 1.00 88.38 84 LEU A C 1
ATOM 590 O O . LEU A 1 84 ? -1.446 6.513 13.726 1.00 88.38 84 LEU A O 1
ATOM 594 N N . GLY A 1 85 ? -0.998 8.700 13.772 1.00 86.62 85 GLY A N 1
ATOM 595 C CA . GLY A 1 85 ? 0.212 8.579 12.953 1.00 86.62 85 GLY A CA 1
ATOM 596 C C . GLY A 1 85 ? 1.279 7.670 13.579 1.00 86.62 85 GLY A C 1
ATOM 597 O O . GLY A 1 85 ? 1.857 6.828 12.894 1.00 86.62 85 GLY A O 1
ATOM 598 N N . GLY A 1 86 ? 1.495 7.780 14.895 1.00 85.75 86 GLY A N 1
ATOM 599 C CA . GLY A 1 86 ? 2.452 6.932 15.615 1.00 85.75 86 GLY A CA 1
ATOM 600 C C . GLY A 1 86 ? 2.034 5.460 15.637 1.00 85.75 86 GLY A C 1
ATOM 601 O O . GLY A 1 86 ? 2.854 4.568 15.407 1.00 85.75 86 GLY A O 1
ATOM 602 N N . GLU A 1 87 ? 0.746 5.201 15.857 1.00 91.25 87 GLU A N 1
ATOM 603 C CA . GLU A 1 87 ? 0.171 3.860 15.810 1.00 91.25 87 GLU A CA 1
ATOM 604 C C . GLU A 1 87 ? 0.182 3.279 14.383 1.00 91.25 87 GLU A C 1
ATOM 606 O O . GLU A 1 87 ? 0.407 2.079 14.220 1.00 91.25 87 GLU A O 1
ATOM 611 N N . TYR A 1 88 ? 0.024 4.105 13.340 1.00 90.19 88 TYR A N 1
ATOM 612 C CA . TYR A 1 88 ? 0.157 3.675 11.943 1.00 90.19 88 TYR A CA 1
ATOM 613 C C . TYR A 1 88 ? 1.577 3.176 11.634 1.00 90.19 88 TYR A C 1
ATOM 615 O O . TYR A 1 88 ? 1.743 2.119 11.022 1.00 90.19 88 TYR A O 1
ATOM 623 N N . ALA A 1 89 ? 2.613 3.871 12.114 1.00 87.31 89 ALA A N 1
ATOM 624 C CA . ALA A 1 89 ? 3.998 3.435 11.926 1.00 87.31 89 ALA A CA 1
ATOM 625 C C . ALA A 1 89 ? 4.280 2.068 12.587 1.00 87.31 89 ALA A C 1
ATOM 627 O O . ALA A 1 89 ? 4.987 1.228 12.025 1.00 87.31 89 ALA A O 1
ATOM 628 N N . GLU A 1 90 ? 3.716 1.813 13.772 1.00 89.56 90 GLU A N 1
ATOM 629 C CA . GLU A 1 90 ? 3.818 0.503 14.436 1.00 89.56 90 GLU A CA 1
ATOM 630 C C . GLU A 1 90 ? 2.990 -0.580 13.726 1.00 89.56 90 GLU A C 1
ATOM 632 O O . GLU A 1 90 ? 3.453 -1.717 13.577 1.00 89.56 90 GLU A O 1
ATOM 637 N N . CYS A 1 91 ? 1.807 -0.215 13.225 1.00 92.62 91 CYS A N 1
ATOM 638 C CA . CYS A 1 91 ? 0.972 -1.051 12.364 1.00 92.62 91 CYS A CA 1
ATOM 639 C C . CYS A 1 91 ? 1.758 -1.522 11.132 1.00 92.62 91 CYS A C 1
ATOM 641 O O . CYS A 1 91 ? 1.843 -2.728 10.908 1.00 92.62 91 CYS A O 1
ATOM 643 N N . GLY A 1 92 ? 2.435 -0.621 10.413 1.00 89.94 92 GLY A N 1
ATOM 644 C CA . GLY A 1 92 ? 3.282 -0.970 9.266 1.00 89.94 92 GLY A CA 1
ATOM 645 C C . GLY A 1 92 ? 4.383 -1.979 9.602 1.00 89.94 92 GLY A C 1
ATOM 646 O O . GLY A 1 92 ? 4.529 -2.995 8.916 1.00 89.94 92 GLY A O 1
ATOM 647 N N . ARG A 1 93 ? 5.116 -1.756 10.704 1.00 86.69 93 ARG A N 1
ATOM 648 C CA . ARG A 1 93 ? 6.176 -2.674 11.166 1.00 86.69 93 ARG A CA 1
ATOM 649 C C . ARG A 1 93 ? 5.643 -4.058 11.529 1.00 86.69 93 ARG A C 1
ATOM 651 O O . ARG A 1 93 ? 6.284 -5.067 11.230 1.00 86.69 93 ARG A O 1
ATOM 658 N N . THR A 1 94 ? 4.491 -4.120 12.190 1.00 91.56 94 THR A N 1
ATOM 659 C CA . THR A 1 94 ? 3.933 -5.388 12.680 1.00 91.56 94 THR A CA 1
ATOM 660 C C . THR A 1 94 ? 3.200 -6.156 11.584 1.00 91.56 94 THR A C 1
ATOM 662 O O . THR A 1 94 ? 3.319 -7.383 11.524 1.00 91.56 94 THR A O 1
ATOM 665 N N . ALA A 1 95 ? 2.524 -5.451 10.671 1.00 94.56 95 ALA A N 1
ATOM 666 C CA . ALA A 1 95 ? 1.826 -6.039 9.532 1.00 94.56 95 ALA A CA 1
ATOM 667 C C . ALA A 1 95 ? 2.748 -6.932 8.696 1.00 94.56 95 ALA A C 1
ATOM 669 O O . ALA A 1 95 ? 2.341 -8.019 8.290 1.00 94.56 95 ALA A O 1
ATOM 670 N N . GLY A 1 96 ? 4.012 -6.536 8.509 1.00 93.12 96 GLY A N 1
ATOM 671 C CA . GLY A 1 96 ? 4.948 -7.319 7.704 1.00 93.12 96 GLY A CA 1
ATOM 672 C C . GLY A 1 96 ? 5.215 -8.730 8.241 1.00 93.12 96 GLY A C 1
ATOM 673 O O . GLY A 1 96 ? 5.363 -9.673 7.466 1.00 93.12 96 GLY A O 1
ATOM 674 N N . ARG A 1 97 ? 5.179 -8.921 9.568 1.00 92.75 97 ARG A N 1
ATOM 675 C CA . ARG A 1 97 ? 5.317 -10.257 10.183 1.00 92.75 97 ARG A CA 1
ATOM 676 C C . ARG A 1 97 ? 4.109 -11.141 9.901 1.00 92.75 97 ARG A C 1
ATOM 678 O O . ARG A 1 97 ? 4.257 -12.345 9.725 1.00 92.75 97 ARG A O 1
ATOM 685 N N . TYR A 1 98 ? 2.921 -10.547 9.887 1.00 95.50 98 TYR A N 1
ATOM 686 C CA . TYR A 1 98 ? 1.681 -11.256 9.602 1.00 95.50 98 TYR A CA 1
ATOM 687 C C . TYR A 1 98 ? 1.590 -11.642 8.122 1.00 95.50 98 TYR A C 1
ATOM 689 O O . TYR A 1 98 ? 1.270 -12.783 7.788 1.00 95.50 98 TYR A O 1
ATOM 697 N N . LEU A 1 99 ? 1.894 -10.684 7.247 1.00 96.50 99 LEU A N 1
ATOM 698 C CA . LEU A 1 99 ? 1.797 -10.812 5.795 1.00 96.50 99 LEU A CA 1
ATOM 699 C C . LEU A 1 99 ? 2.951 -11.619 5.191 1.00 96.50 99 LEU A C 1
ATOM 701 O O . LEU A 1 99 ? 2.839 -12.062 4.057 1.00 96.50 99 LEU A O 1
ATOM 705 N N . GLY A 1 100 ? 4.051 -11.818 5.923 1.00 95.25 100 GLY A N 1
ATOM 706 C CA . GLY A 1 100 ? 5.238 -12.527 5.436 1.00 95.25 100 GLY A CA 1
ATOM 707 C C . GLY A 1 100 ? 6.138 -11.697 4.511 1.00 95.25 100 GLY A C 1
ATOM 708 O O . GLY A 1 100 ? 7.086 -12.239 3.953 1.00 95.25 100 GLY A O 1
ATOM 709 N N . ALA A 1 101 ? 5.856 -10.403 4.340 1.00 95.44 101 ALA A N 1
ATOM 710 C CA . ALA A 1 101 ? 6.657 -9.448 3.576 1.00 95.44 101 ALA A CA 1
ATOM 711 C C . ALA A 1 101 ? 6.303 -8.009 3.972 1.00 95.44 101 ALA A C 1
ATOM 713 O O . ALA A 1 101 ? 5.285 -7.770 4.619 1.00 95.44 101 ALA A O 1
ATOM 714 N N . ASP A 1 102 ? 7.110 -7.040 3.543 1.00 95.12 102 ASP A N 1
ATOM 715 C CA . ASP A 1 102 ? 6.742 -5.627 3.636 1.00 95.12 102 ASP A CA 1
ATOM 716 C C . ASP A 1 102 ? 5.436 -5.371 2.870 1.00 95.12 102 ASP A C 1
ATOM 718 O O . ASP A 1 102 ? 5.358 -5.604 1.661 1.00 95.12 102 ASP A O 1
ATOM 722 N N . TRP A 1 103 ? 4.412 -4.874 3.565 1.00 95.44 103 TRP A N 1
ATOM 723 C CA . TRP A 1 103 ? 3.079 -4.648 3.005 1.00 95.44 103 TRP A CA 1
ATOM 724 C C . TRP A 1 103 ? 3.095 -3.728 1.777 1.00 95.44 103 TRP A C 1
ATOM 726 O O . TRP A 1 103 ? 2.259 -3.857 0.882 1.00 95.44 103 TRP A O 1
ATOM 736 N N . ARG A 1 104 ? 4.076 -2.826 1.681 1.00 95.38 104 ARG A N 1
ATOM 737 C CA . ARG A 1 104 ? 4.202 -1.886 0.561 1.00 95.38 104 ARG A CA 1
ATOM 738 C C . ARG A 1 104 ? 4.554 -2.597 -0.737 1.00 95.38 104 ARG A C 1
ATOM 740 O O . ARG A 1 104 ? 4.172 -2.120 -1.801 1.00 95.38 104 ARG A O 1
ATOM 747 N N . THR A 1 105 ? 5.197 -3.760 -0.649 1.00 95.56 105 THR A N 1
ATOM 748 C CA . THR A 1 105 ? 5.525 -4.632 -1.793 1.00 95.56 105 THR A CA 1
ATOM 749 C C . THR A 1 105 ? 4.371 -5.546 -2.212 1.00 95.56 105 THR A C 1
ATOM 751 O O . THR A 1 105 ? 4.484 -6.294 -3.183 1.00 95.56 105 THR A O 1
ATOM 754 N N . LEU A 1 106 ? 3.248 -5.489 -1.493 1.00 95.25 106 LEU A N 1
ATOM 755 C CA . LEU A 1 106 ? 2.071 -6.312 -1.732 1.00 95.25 106 LEU A CA 1
ATOM 756 C C . LEU A 1 106 ? 0.928 -5.477 -2.306 1.00 95.25 106 LEU A C 1
ATOM 758 O O . LEU A 1 106 ? 0.881 -4.259 -2.161 1.00 95.25 106 LEU A O 1
ATOM 762 N N . HIS A 1 107 ? -0.041 -6.140 -2.922 1.00 93.06 107 HIS A N 1
ATOM 763 C CA . HIS A 1 107 ? -1.282 -5.561 -3.420 1.00 93.06 107 HIS A CA 1
ATOM 764 C C . HIS A 1 107 ? -2.278 -5.295 -2.282 1.00 93.06 107 HIS A C 1
ATOM 766 O O . HIS A 1 107 ? -3.448 -5.675 -2.340 1.00 93.06 107 HIS A O 1
ATOM 772 N N . VAL A 1 108 ? -1.781 -4.669 -1.216 1.00 94.19 108 VAL A N 1
ATOM 773 C CA . VAL A 1 108 ? -2.531 -4.349 -0.005 1.00 94.19 108 VAL A CA 1
ATOM 774 C C . VAL A 1 108 ? -2.324 -2.895 0.397 1.00 94.19 108 VAL A C 1
ATOM 776 O O . VAL A 1 108 ? -1.347 -2.264 -0.003 1.00 94.19 108 VAL A O 1
ATOM 779 N N . GLN A 1 109 ? -3.215 -2.362 1.217 1.00 93.25 109 GLN A N 1
ATOM 780 C CA . GLN A 1 109 ? -3.013 -1.104 1.929 1.00 93.25 109 GLN A CA 1
ATOM 781 C C . GLN A 1 109 ? -3.394 -1.300 3.392 1.00 93.25 109 GLN A C 1
ATOM 783 O O . GLN A 1 109 ? -4.256 -2.122 3.706 1.00 93.25 109 GLN A O 1
ATOM 788 N N . LEU A 1 110 ? -2.734 -0.564 4.285 1.00 93.62 110 LEU A N 1
ATOM 789 C CA . LEU A 1 110 ? -3.044 -0.602 5.705 1.00 93.62 110 LEU A CA 1
ATOM 790 C C . LEU A 1 110 ? -4.040 0.491 6.086 1.00 93.62 110 LEU A C 1
ATOM 792 O O . LEU A 1 110 ? -3.976 1.635 5.629 1.00 93.62 110 LEU A O 1
ATOM 796 N N . ILE A 1 111 ? -4.960 0.127 6.967 1.00 90.81 111 ILE A N 1
ATOM 797 C CA . ILE A 1 111 ? -5.939 1.017 7.573 1.00 90.81 111 ILE A CA 1
ATOM 798 C C . ILE A 1 111 ? -5.824 0.865 9.079 1.00 90.81 111 ILE A C 1
ATOM 800 O O . ILE A 1 111 ? -5.848 -0.243 9.608 1.00 90.81 111 ILE A O 1
ATOM 804 N N . ILE A 1 112 ? -5.732 1.995 9.775 1.00 90.06 112 ILE A N 1
ATOM 805 C CA . ILE A 1 112 ? -5.818 2.015 11.227 1.00 90.06 112 ILE A CA 1
ATOM 806 C C . ILE A 1 112 ? -7.220 2.427 11.669 1.00 90.06 112 ILE A C 1
ATOM 808 O O . ILE A 1 112 ? -7.765 3.429 11.201 1.00 90.06 112 ILE A O 1
ATOM 812 N N . THR A 1 113 ? -7.787 1.646 12.582 1.00 88.31 113 THR A N 1
ATOM 813 C CA . THR A 1 113 ? -9.131 1.847 13.123 1.00 88.31 113 THR A CA 1
ATOM 814 C C . THR A 1 113 ? -9.065 1.931 14.644 1.00 88.31 113 THR A C 1
ATOM 816 O O . THR A 1 113 ? -8.540 1.033 15.304 1.00 88.31 113 THR A O 1
ATOM 819 N N . ALA A 1 114 ? -9.604 3.012 15.206 1.00 90.31 114 ALA A N 1
ATOM 820 C CA . ALA A 1 114 ? -9.837 3.148 16.642 1.00 90.31 114 ALA A CA 1
ATOM 821 C C . ALA A 1 114 ? -11.172 2.491 17.052 1.00 90.31 114 ALA A C 1
ATOM 823 O O . ALA A 1 114 ? -12.020 2.237 16.193 1.00 90.31 114 ALA A O 1
ATOM 824 N N . PRO A 1 115 ? -11.401 2.245 18.355 1.00 90.50 115 PRO A N 1
ATOM 825 C CA . PRO A 1 115 ? -12.667 1.721 18.841 1.00 90.50 115 PRO A CA 1
ATOM 826 C C . PRO A 1 115 ? -13.806 2.700 18.540 1.00 90.50 115 PRO A C 1
ATOM 828 O O . PRO A 1 115 ? -13.596 3.916 18.471 1.00 90.50 115 PRO A O 1
ATOM 831 N N . SER A 1 116 ? -15.031 2.185 18.429 1.00 88.88 116 SER A N 1
ATOM 832 C CA . SER A 1 116 ? -16.219 3.036 18.323 1.00 88.88 116 SER A CA 1
ATOM 833 C C . SER A 1 116 ? -16.359 3.945 19.550 1.00 88.88 116 SER A C 1
ATOM 835 O O . SER A 1 116 ? -15.770 3.706 20.610 1.00 88.88 116 SER A O 1
ATOM 837 N N . ARG A 1 117 ? -17.195 4.984 19.448 1.00 91.62 117 ARG A N 1
ATOM 838 C CA . ARG A 1 117 ? -17.492 5.850 20.598 1.00 91.62 117 ARG A CA 1
ATOM 839 C C . ARG A 1 117 ? -18.072 5.050 21.771 1.00 91.62 117 ARG A C 1
ATOM 841 O O . ARG A 1 117 ? -17.686 5.321 22.907 1.00 91.62 117 ARG A O 1
ATOM 848 N N . GLU A 1 118 ? -18.941 4.065 21.522 1.00 89.81 118 GLU A N 1
ATOM 849 C CA . GLU A 1 118 ? -19.469 3.201 22.588 1.00 89.81 118 GLU A CA 1
ATOM 850 C C . GLU A 1 118 ? -18.363 2.348 23.220 1.00 89.81 118 GLU A C 1
ATOM 852 O O . GLU A 1 118 ? -18.234 2.309 24.443 1.00 89.81 118 GLU A O 1
ATOM 857 N N . GLN A 1 119 ? -17.517 1.713 22.404 1.00 89.69 119 GLN A N 1
ATOM 858 C CA . GLN A 1 119 ? -16.392 0.909 22.893 1.00 89.69 119 GLN A CA 1
ATOM 859 C C . GLN A 1 119 ? -15.413 1.760 23.715 1.00 89.69 119 GLN A C 1
ATOM 861 O O . GLN A 1 119 ? -14.923 1.332 24.762 1.00 89.69 119 GLN A O 1
ATOM 866 N N . TRP A 1 120 ? -15.168 3.000 23.292 1.00 93.25 120 TRP A N 1
ATOM 867 C CA . TRP A 1 120 ? -14.329 3.942 24.025 1.00 93.25 120 TRP A CA 1
ATOM 868 C C . TRP A 1 120 ? -14.919 4.306 25.393 1.00 93.25 120 TRP A C 1
ATOM 870 O O . TRP A 1 120 ? -14.195 4.338 26.392 1.00 93.25 120 TRP A O 1
ATOM 880 N N . GLN A 1 121 ? -16.232 4.537 25.475 1.00 93.00 121 GLN A N 1
ATOM 881 C CA . GLN A 1 121 ? -16.928 4.779 26.748 1.00 93.00 121 GLN A CA 1
ATOM 882 C C . GLN A 1 121 ? -16.870 3.566 27.684 1.00 93.00 121 GLN A C 1
ATOM 884 O O . GLN A 1 121 ? -16.840 3.731 28.900 1.00 93.00 121 GLN A O 1
ATOM 889 N N . GLN A 1 122 ? -16.770 2.361 27.123 1.00 92.19 122 GLN A N 1
ATOM 890 C CA . GLN A 1 122 ? -16.550 1.111 27.858 1.00 92.19 122 GLN A CA 1
ATOM 891 C C . GLN A 1 122 ? -15.075 0.871 28.233 1.00 92.19 122 GLN A C 1
ATOM 893 O O . GLN A 1 122 ? -14.722 -0.213 28.691 1.00 92.19 122 GLN A O 1
ATOM 898 N N . GLY A 1 123 ? -14.195 1.857 28.035 1.00 92.12 123 GLY A N 1
ATOM 899 C CA . GLY A 1 123 ? -12.787 1.773 28.424 1.00 92.12 123 GLY A CA 1
ATOM 900 C C . GLY A 1 123 ? -11.879 1.072 27.414 1.00 92.12 123 GLY A C 1
ATOM 901 O O . GLY A 1 123 ? -10.711 0.851 27.718 1.00 92.12 123 GLY A O 1
ATOM 902 N N . ARG A 1 124 ? -12.358 0.744 26.205 1.00 92.50 124 ARG A N 1
ATOM 903 C CA . ARG A 1 124 ? -11.497 0.173 25.156 1.00 92.50 124 ARG A CA 1
ATOM 904 C C . ARG A 1 124 ? -10.499 1.214 24.665 1.00 92.50 124 ARG A C 1
ATOM 906 O O . ARG A 1 124 ? -10.897 2.330 24.329 1.00 92.50 124 ARG A O 1
ATOM 913 N N . ARG A 1 125 ? -9.220 0.844 24.624 1.00 94.50 125 ARG A N 1
ATOM 914 C CA . ARG A 1 125 ? -8.105 1.694 24.178 1.00 94.50 125 ARG A CA 1
ATOM 915 C C . ARG A 1 125 ? -7.193 0.987 23.179 1.00 94.50 125 ARG A C 1
ATOM 917 O O . ARG A 1 125 ? -6.067 1.410 22.992 1.00 94.50 125 ARG A O 1
ATOM 924 N N . TRP A 1 126 ? -7.697 -0.030 22.489 1.00 93.31 126 TRP A N 1
ATOM 925 C CA . TRP A 1 126 ? -6.969 -0.686 21.408 1.00 93.31 126 TRP A CA 1
ATOM 926 C C . TRP A 1 126 ? -7.017 0.136 20.112 1.00 93.31 126 TRP A C 1
ATOM 928 O O . TRP A 1 126 ? -7.915 0.952 19.934 1.00 93.31 126 TRP A O 1
ATOM 938 N N . TYR A 1 127 ? -6.104 -0.113 19.178 1.00 92.88 127 TYR A N 1
ATOM 939 C CA . TYR A 1 127 ? -6.266 0.197 17.756 1.00 92.88 127 TYR A CA 1
ATOM 940 C C . TYR A 1 127 ? -6.107 -1.086 16.937 1.00 92.88 127 TYR A C 1
ATOM 942 O O . TYR A 1 127 ? -5.388 -2.011 17.325 1.00 92.88 127 TYR A O 1
ATOM 950 N N . ARG A 1 128 ? -6.796 -1.144 15.798 1.00 93.62 128 ARG A N 1
ATOM 951 C CA . ARG A 1 128 ? -6.737 -2.259 14.856 1.00 93.62 128 ARG A CA 1
ATOM 952 C C . ARG A 1 128 ? -6.013 -1.823 13.592 1.00 93.62 128 ARG A C 1
ATOM 954 O O . ARG A 1 128 ? -6.325 -0.774 13.037 1.00 93.62 128 ARG A O 1
ATOM 961 N N . CYS A 1 129 ? -5.044 -2.624 13.178 1.00 94.75 129 CYS A N 1
ATOM 962 C CA . CYS A 1 129 ? -4.333 -2.499 11.917 1.00 94.75 129 CYS A CA 1
ATOM 963 C C . CYS A 1 129 ? -4.944 -3.516 10.956 1.00 94.75 129 CYS A C 1
ATOM 965 O O . CYS A 1 129 ? -4.718 -4.720 11.099 1.00 94.75 129 CYS A O 1
ATOM 967 N N . ASP A 1 130 ? -5.749 -3.030 10.023 1.00 95.00 130 ASP A N 1
ATOM 968 C CA . ASP A 1 130 ? -6.401 -3.838 9.003 1.00 95.00 130 ASP A CA 1
ATOM 969 C C . ASP A 1 130 ? -5.630 -3.736 7.689 1.00 95.00 130 ASP A C 1
ATOM 971 O O . ASP A 1 130 ? -5.196 -2.652 7.302 1.00 95.00 130 ASP A O 1
ATOM 975 N N . ALA A 1 131 ? -5.492 -4.854 6.984 1.00 95.44 131 ALA A N 1
ATOM 976 C CA . ALA A 1 131 ? -5.086 -4.867 5.589 1.00 95.44 131 ALA A CA 1
ATOM 977 C C . ALA A 1 131 ? -6.322 -4.965 4.691 1.00 95.44 131 ALA A C 1
ATOM 979 O O . ALA A 1 131 ? -7.238 -5.751 4.950 1.00 95.44 131 ALA A O 1
ATOM 980 N N . ILE A 1 132 ? -6.317 -4.177 3.621 1.00 94.50 132 ILE A N 1
ATOM 981 C CA . ILE A 1 132 ? -7.275 -4.255 2.517 1.00 94.50 132 ILE A CA 1
ATOM 982 C C . ILE A 1 132 ? -6.553 -4.679 1.245 1.00 94.50 132 ILE A C 1
ATOM 984 O O . ILE A 1 132 ? -5.396 -4.314 1.054 1.00 94.50 132 ILE A O 1
ATOM 988 N N . THR A 1 133 ? -7.219 -5.417 0.357 1.00 92.19 133 THR A N 1
ATOM 989 C CA . THR A 1 133 ? -6.716 -5.632 -1.007 1.00 92.19 133 THR A CA 1
ATOM 990 C C . THR A 1 133 ? -7.136 -4.457 -1.877 1.00 92.19 133 THR A C 1
ATOM 992 O O . THR A 1 133 ? -8.299 -4.055 -1.864 1.00 92.19 133 THR A O 1
ATOM 995 N N . LEU A 1 134 ? -6.190 -3.909 -2.634 1.00 87.81 134 LEU A N 1
ATOM 996 C CA . LEU A 1 134 ? -6.490 -2.826 -3.564 1.00 87.81 134 LEU A CA 1
ATOM 997 C C . LEU A 1 134 ? -7.333 -3.347 -4.731 1.00 87.81 134 LEU A C 1
ATOM 999 O O . LEU A 1 134 ? -7.071 -4.430 -5.262 1.00 87.81 134 LEU A O 1
ATOM 1003 N N . GLY A 1 135 ? -8.364 -2.589 -5.084 1.00 82.25 135 GLY A N 1
ATOM 1004 C CA . GLY A 1 135 ? -9.202 -2.826 -6.253 1.00 82.25 135 GLY A CA 1
ATOM 1005 C C . GLY A 1 135 ? -8.887 -1.853 -7.388 1.00 82.25 135 GLY A C 1
ATOM 1006 O O . GLY A 1 135 ? -7.727 -1.498 -7.602 1.00 82.25 135 GLY A O 1
ATOM 1007 N N . ASP A 1 136 ? -9.913 -1.449 -8.129 1.00 77.44 136 ASP A N 1
ATOM 1008 C CA . ASP A 1 136 ? -9.809 -0.520 -9.258 1.00 77.44 136 ASP A CA 1
ATOM 1009 C C . ASP A 1 136 ? -10.368 0.874 -8.900 1.00 77.44 136 ASP A C 1
ATOM 1011 O O . ASP A 1 136 ? -10.744 1.128 -7.760 1.00 77.44 136 ASP A O 1
ATOM 1015 N N . GLU A 1 137 ? -10.385 1.825 -9.836 1.00 70.19 137 GLU A N 1
ATOM 1016 C CA . GLU A 1 137 ? -10.865 3.193 -9.566 1.00 70.19 137 GLU A CA 1
ATOM 1017 C C . GLU A 1 137 ? -12.370 3.244 -9.228 1.00 70.19 137 GLU A C 1
ATOM 1019 O O . GLU A 1 137 ? -12.828 4.205 -8.609 1.00 70.19 137 GLU A O 1
ATOM 1024 N N . LEU A 1 138 ? -13.158 2.238 -9.633 1.00 66.25 138 LEU A N 1
ATOM 1025 C CA . LEU A 1 138 ? -14.603 2.174 -9.379 1.00 66.25 138 LEU A CA 1
ATOM 1026 C C . LEU A 1 138 ? -14.925 1.474 -8.054 1.00 66.25 138 LEU A C 1
ATOM 1028 O O . LEU A 1 138 ? -15.874 1.867 -7.372 1.00 66.25 138 LEU A O 1
ATOM 1032 N N . ASP A 1 139 ? -14.144 0.458 -7.688 1.00 76.69 139 ASP A N 1
ATOM 1033 C CA . ASP A 1 139 ? -14.179 -0.196 -6.381 1.00 76.69 139 ASP A CA 1
ATOM 1034 C C . ASP A 1 139 ? -12.749 -0.334 -5.835 1.00 76.69 139 ASP A C 1
ATOM 1036 O O . ASP A 1 139 ? -12.092 -1.353 -6.064 1.00 76.69 139 ASP A O 1
ATOM 1040 N N . PRO A 1 140 ? -12.240 0.675 -5.101 1.00 80.44 140 PRO A N 1
ATOM 1041 C CA . PRO A 1 140 ? -10.836 0.731 -4.683 1.00 80.44 140 PRO A CA 1
ATOM 1042 C C . PRO A 1 140 ? -10.467 -0.322 -3.638 1.00 80.44 140 PRO A C 1
ATOM 1044 O O . PRO A 1 140 ? -9.285 -0.497 -3.330 1.00 80.44 140 PRO A O 1
ATOM 1047 N N . VAL A 1 141 ? -11.456 -1.038 -3.098 1.00 85.94 141 VAL A N 1
ATOM 1048 C CA . VAL A 1 141 ? -11.260 -2.115 -2.130 1.00 85.94 141 VAL A CA 1
ATOM 1049 C C . VAL A 1 141 ? -11.891 -3.391 -2.661 1.00 85.94 141 VAL A C 1
ATOM 1051 O O . VAL A 1 141 ? -13.109 -3.557 -2.620 1.00 85.94 141 VAL A O 1
ATOM 1054 N N . ALA A 1 142 ? -11.048 -4.315 -3.111 1.00 87.12 142 ALA A N 1
ATOM 1055 C CA . ALA A 1 142 ? -11.504 -5.581 -3.660 1.00 87.12 142 ALA A CA 1
ATOM 1056 C C . ALA A 1 142 ? -12.029 -6.520 -2.563 1.00 87.12 142 ALA A C 1
ATOM 1058 O O . ALA A 1 142 ? -11.438 -6.641 -1.485 1.00 87.12 142 ALA A O 1
ATOM 1059 N N . ASP A 1 143 ? -13.103 -7.249 -2.871 1.00 90.38 143 ASP A N 1
ATOM 1060 C CA . ASP A 1 143 ? -13.514 -8.390 -2.056 1.00 90.38 143 ASP A CA 1
ATOM 1061 C C . ASP A 1 143 ? -12.466 -9.504 -2.148 1.00 90.38 143 ASP A C 1
ATOM 1063 O O . ASP A 1 143 ? -11.972 -9.852 -3.226 1.00 90.38 143 ASP A O 1
ATOM 1067 N N . ARG A 1 144 ? -12.174 -10.121 -1.005 1.00 91.31 144 ARG A N 1
ATOM 1068 C CA . ARG A 1 144 ? -11.251 -11.245 -0.893 1.00 91.31 144 ARG A CA 1
ATOM 1069 C C . ARG A 1 144 ? -11.942 -12.469 -0.310 1.00 91.31 144 ARG A C 1
ATOM 1071 O O . ARG A 1 144 ? -12.815 -12.379 0.549 1.00 91.31 144 ARG A O 1
ATOM 1078 N N . ARG A 1 145 ? -11.488 -13.638 -0.763 1.00 94.38 145 ARG A N 1
ATOM 1079 C CA . ARG A 1 145 ? -11.670 -14.923 -0.084 1.00 94.38 145 ARG A CA 1
ATOM 1080 C C . ARG A 1 145 ? -10.294 -15.509 0.210 1.00 94.38 145 ARG A C 1
ATOM 1082 O O . ARG A 1 145 ? -9.426 -15.505 -0.656 1.00 94.38 145 ARG A O 1
ATOM 1089 N N . GLY A 1 146 ? -10.127 -16.050 1.407 1.00 93.62 146 GLY A N 1
ATOM 1090 C CA . GLY A 1 146 ? -8.854 -16.547 1.917 1.00 93.62 146 GLY A CA 1
ATOM 1091 C C . GLY A 1 146 ? -8.098 -15.501 2.734 1.00 93.62 146 GLY A C 1
ATOM 1092 O O . GLY A 1 146 ? -8.205 -14.304 2.500 1.00 93.62 146 GLY A O 1
ATOM 1093 N N . SER A 1 147 ? -7.319 -15.986 3.696 1.00 94.75 147 SER A N 1
ATOM 1094 C CA . SER A 1 147 ? -6.464 -15.167 4.560 1.00 94.75 147 SER A CA 1
ATOM 1095 C C . SER A 1 147 ? -5.357 -14.459 3.756 1.00 94.75 147 SER A C 1
ATOM 1097 O O . SER A 1 147 ? -4.883 -14.985 2.746 1.00 94.75 147 SER A O 1
ATOM 1099 N N . MET A 1 148 ? -4.930 -13.282 4.214 1.00 95.75 148 MET A N 1
ATOM 1100 C CA . MET A 1 148 ? -3.770 -12.524 3.726 1.00 95.75 148 MET A CA 1
ATOM 1101 C C . MET A 1 148 ? -2.468 -12.902 4.440 1.00 95.75 148 MET A C 1
ATOM 1103 O O . MET A 1 148 ? -1.392 -12.461 4.039 1.00 95.75 148 MET A O 1
ATOM 1107 N N . ARG A 1 149 ? -2.554 -13.703 5.510 1.00 95.88 149 ARG A N 1
ATOM 1108 C CA . ARG A 1 149 ? -1.386 -14.252 6.212 1.00 95.88 149 ARG A CA 1
ATOM 1109 C C . ARG A 1 149 ? -0.367 -14.846 5.235 1.00 95.88 149 ARG A C 1
ATOM 1111 O O . ARG A 1 149 ? -0.744 -15.579 4.321 1.00 95.88 149 ARG A O 1
ATOM 1118 N N . GLY A 1 150 ? 0.910 -14.571 5.495 1.00 94.94 150 GLY A N 1
ATOM 1119 C CA . GLY A 1 150 ? 2.024 -15.173 4.769 1.00 94.94 150 GLY A CA 1
ATOM 1120 C C . GLY A 1 150 ? 2.024 -16.702 4.840 1.00 94.94 150 GLY A C 1
ATOM 1121 O O . GLY A 1 150 ? 1.318 -17.320 5.645 1.00 94.94 150 GLY A O 1
ATOM 1122 N N . ASN A 1 151 ? 2.832 -17.319 3.985 1.00 90.12 151 ASN A N 1
ATOM 1123 C CA . ASN A 1 151 ? 2.863 -18.766 3.840 1.00 90.12 151 ASN A CA 1
ATOM 1124 C C . ASN A 1 151 ? 3.291 -19.433 5.162 1.00 90.12 151 ASN A C 1
ATOM 1126 O O . ASN A 1 151 ? 4.264 -18.993 5.781 1.00 90.12 151 ASN A O 1
ATOM 1130 N N . PRO A 1 152 ? 2.607 -20.507 5.606 1.00 86.62 152 PRO A N 1
ATOM 1131 C CA . PRO A 1 152 ? 2.919 -21.167 6.877 1.00 86.62 152 PRO A CA 1
ATOM 1132 C C . PRO A 1 152 ? 4.347 -21.719 6.980 1.00 86.62 152 PRO A C 1
ATOM 1134 O O . PRO A 1 152 ? 4.845 -21.918 8.084 1.00 86.62 152 PRO A O 1
ATOM 1137 N N . ASP A 1 153 ? 4.993 -21.978 5.842 1.00 89.31 153 ASP A N 1
ATOM 1138 C CA . ASP A 1 153 ? 6.380 -22.443 5.741 1.00 89.31 153 ASP A CA 1
ATOM 1139 C C . ASP A 1 153 ? 7.415 -21.302 5.803 1.00 89.31 153 ASP A C 1
ATOM 1141 O O . ASP A 1 153 ? 8.617 -21.557 5.751 1.00 89.31 153 ASP A O 1
ATOM 1145 N N . GLY A 1 154 ? 6.968 -20.047 5.916 1.00 86.31 154 GLY A N 1
ATOM 1146 C CA . GLY A 1 154 ? 7.835 -18.872 5.943 1.00 86.31 154 GLY A CA 1
ATOM 1147 C C . GLY A 1 154 ? 8.431 -18.496 4.584 1.00 86.31 154 GLY A C 1
ATOM 1148 O O . GLY A 1 154 ? 9.312 -17.641 4.541 1.00 86.31 154 GLY A O 1
ATOM 1149 N N . SER A 1 155 ? 7.955 -19.080 3.476 1.00 88.94 155 SER A N 1
ATOM 1150 C CA . SER A 1 155 ? 8.437 -18.781 2.112 1.00 88.94 155 SER A CA 1
ATOM 1151 C C . SER A 1 155 ? 8.089 -17.374 1.611 1.00 88.94 155 SER A C 1
ATOM 1153 O O . SER A 1 155 ? 8.502 -16.990 0.519 1.00 88.94 155 SER A O 1
ATOM 1155 N N . GLY A 1 156 ? 7.355 -16.593 2.406 1.00 91.69 156 GLY A N 1
ATOM 1156 C CA . GLY A 1 156 ? 7.036 -15.200 2.133 1.00 91.69 156 GLY A CA 1
ATOM 1157 C C . GLY A 1 156 ? 5.530 -14.937 2.142 1.00 91.69 156 GLY A C 1
ATOM 1158 O O . GLY A 1 156 ? 4.790 -15.604 2.873 1.00 91.69 156 GLY A O 1
ATOM 1159 N N . PRO A 1 157 ? 5.058 -13.950 1.372 1.00 94.75 157 PRO A N 1
ATOM 1160 C CA . PRO A 1 157 ? 3.656 -13.573 1.346 1.00 94.75 157 PRO A CA 1
ATOM 1161 C C . PRO A 1 157 ? 2.817 -14.560 0.535 1.00 94.75 157 PRO A C 1
ATOM 1163 O O . PRO A 1 157 ? 3.340 -15.322 -0.285 1.00 94.75 157 PRO A O 1
ATOM 1166 N N . ALA A 1 158 ? 1.496 -14.497 0.718 1.00 90.75 158 ALA A N 1
ATOM 1167 C CA . ALA A 1 158 ? 0.571 -15.215 -0.148 1.00 90.75 158 ALA A CA 1
ATOM 1168 C C . ALA A 1 158 ? 0.848 -14.836 -1.625 1.00 90.75 158 ALA A C 1
ATOM 1170 O O . ALA A 1 158 ? 0.959 -13.641 -1.927 1.00 90.75 158 ALA A O 1
ATOM 1171 N N . PRO A 1 159 ? 1.002 -15.805 -2.553 1.00 86.81 159 PRO A N 1
ATOM 1172 C CA . PRO A 1 159 ? 1.423 -15.523 -3.931 1.00 86.81 159 PRO A CA 1
ATOM 1173 C C . PRO A 1 159 ? 0.506 -14.537 -4.655 1.00 86.81 159 PRO A C 1
ATOM 1175 O O . PRO A 1 159 ? 0.958 -13.678 -5.407 1.00 86.81 159 PRO A O 1
ATOM 1178 N N . ASP A 1 160 ? -0.789 -14.614 -4.368 1.00 88.25 160 ASP A N 1
ATOM 1179 C CA . ASP A 1 160 ? -1.806 -13.745 -4.936 1.00 88.25 160 ASP A CA 1
ATOM 1180 C C . ASP A 1 160 ? -1.804 -12.334 -4.334 1.00 88.25 160 ASP A C 1
ATOM 1182 O O . ASP A 1 160 ? -2.584 -11.501 -4.776 1.00 88.25 160 ASP A O 1
ATOM 1186 N N . LEU A 1 161 ? -0.931 -12.010 -3.377 1.00 91.94 161 LEU A N 1
ATOM 1187 C CA . LEU A 1 161 ? -0.740 -10.651 -2.857 1.00 91.94 161 LEU A CA 1
ATOM 1188 C C . LEU A 1 161 ? 0.499 -9.960 -3.419 1.00 91.94 161 LEU A C 1
ATOM 1190 O O . LEU A 1 161 ? 0.636 -8.760 -3.227 1.00 91.94 161 LEU A O 1
ATOM 1194 N N . GLN A 1 162 ? 1.390 -10.653 -4.121 1.00 91.81 162 GLN A N 1
ATOM 1195 C CA . GLN A 1 162 ? 2.626 -10.032 -4.600 1.00 91.81 162 GLN A CA 1
ATOM 1196 C C . GLN A 1 162 ? 2.348 -9.010 -5.711 1.00 91.81 162 GLN A C 1
ATOM 1198 O O . GLN A 1 162 ? 1.502 -9.229 -6.587 1.00 91.81 162 GLN A O 1
ATOM 1203 N N . LEU A 1 163 ? 3.036 -7.868 -5.659 1.00 94.00 163 LEU A N 1
ATOM 1204 C CA . LEU A 1 163 ? 3.129 -6.967 -6.806 1.00 94.00 163 LEU A CA 1
ATOM 1205 C C . LEU A 1 163 ? 4.134 -7.528 -7.815 1.00 94.00 163 LEU A C 1
ATOM 1207 O O . LEU A 1 163 ? 5.055 -8.257 -7.457 1.00 94.00 163 LEU A O 1
ATOM 1211 N N . GLY A 1 164 ? 3.948 -7.180 -9.081 1.00 94.62 164 GLY A N 1
ATOM 1212 C CA . GLY A 1 164 ? 4.780 -7.654 -10.179 1.00 94.62 164 GLY A CA 1
ATOM 1213 C C . GLY A 1 164 ? 4.289 -7.038 -11.477 1.00 94.62 164 GLY A C 1
ATOM 1214 O O . GLY A 1 164 ? 4.132 -5.820 -11.552 1.00 94.62 164 GLY A O 1
ATOM 1215 N N . CYS A 1 165 ? 3.985 -7.881 -12.455 1.00 96.25 165 CYS A N 1
ATOM 1216 C CA . CYS A 1 165 ? 3.455 -7.462 -13.743 1.00 96.25 165 CYS A CA 1
ATOM 1217 C C . CYS A 1 165 ? 1.969 -7.077 -13.657 1.00 96.25 165 CYS A C 1
ATOM 1219 O O . CYS A 1 165 ? 1.164 -7.689 -12.942 1.00 96.25 165 CYS A O 1
ATOM 1221 N N . ALA A 1 166 ? 1.601 -6.019 -14.368 1.00 94.81 166 ALA A N 1
ATOM 1222 C CA . ALA A 1 166 ? 0.256 -5.476 -14.401 1.00 94.81 166 ALA A CA 1
ATOM 1223 C C . ALA A 1 166 ? -0.031 -4.811 -15.746 1.00 94.81 166 ALA A C 1
ATOM 1225 O O . ALA A 1 166 ? 0.872 -4.488 -16.512 1.00 94.81 166 ALA A O 1
ATOM 1226 N N . THR A 1 167 ? -1.310 -4.578 -16.014 1.00 93.38 167 THR A N 1
ATOM 1227 C CA . THR A 1 167 ? -1.726 -3.771 -17.152 1.00 93.38 167 THR A CA 1
ATOM 1228 C C . THR A 1 167 ? -2.721 -2.694 -16.777 1.00 93.38 167 THR A C 1
ATOM 1230 O O . THR A 1 167 ? -3.493 -2.865 -15.825 1.0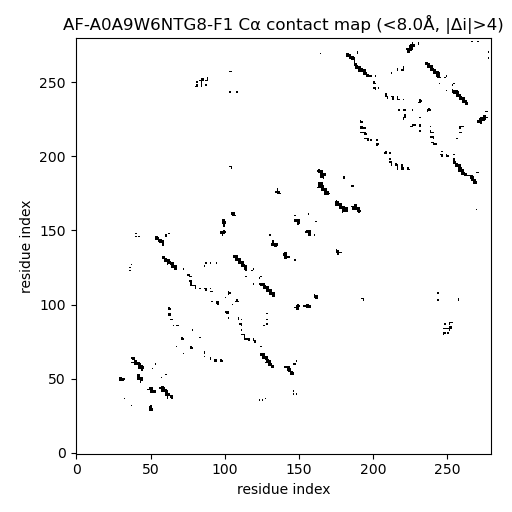0 93.38 167 THR A O 1
ATOM 1233 N N . HIS A 1 168 ? -2.717 -1.586 -17.517 1.00 90.12 168 HIS A N 1
ATOM 1234 C CA . HIS A 1 168 ? -3.770 -0.585 -17.405 1.00 90.12 168 HIS A CA 1
ATOM 1235 C C . HIS A 1 168 ? -5.123 -1.177 -17.818 1.00 90.12 168 HIS A C 1
ATOM 1237 O O . HIS A 1 168 ? -5.262 -1.868 -18.827 1.00 90.12 168 HIS A O 1
ATOM 1243 N N . VAL A 1 169 ? -6.157 -0.863 -17.046 1.00 84.50 169 VAL A N 1
ATOM 1244 C CA . VAL A 1 169 ? -7.546 -1.140 -17.396 1.00 84.50 169 VAL A CA 1
ATOM 1245 C C . VAL A 1 169 ? -8.145 0.155 -17.923 1.00 84.50 169 VAL A C 1
ATOM 1247 O O . VAL A 1 169 ? -8.232 1.151 -17.204 1.00 84.50 169 VAL A O 1
ATOM 1250 N N . VAL A 1 170 ? -8.542 0.142 -19.195 1.00 81.94 170 VAL A N 1
ATOM 1251 C CA . VAL A 1 170 ? -9.145 1.291 -19.875 1.00 81.94 170 VAL A CA 1
ATOM 1252 C C . VAL A 1 170 ? -10.554 0.924 -20.326 1.00 81.94 170 VAL A C 1
ATOM 1254 O O . VAL A 1 170 ? -10.746 -0.053 -21.049 1.00 81.94 170 VAL A O 1
ATOM 1257 N N . VAL A 1 171 ? -11.546 1.718 -19.922 1.00 79.06 171 VAL A N 1
ATOM 1258 C CA . VAL A 1 171 ? -12.947 1.577 -20.346 1.00 79.06 171 VAL A CA 1
ATOM 1259 C C . VAL A 1 171 ? -13.407 2.903 -20.931 1.00 79.06 171 VAL A C 1
ATOM 1261 O O . VAL A 1 171 ? -13.250 3.944 -20.307 1.00 79.06 171 VAL A O 1
ATOM 1264 N N . LEU A 1 172 ? -13.962 2.877 -22.147 1.00 83.75 172 LEU A N 1
ATOM 1265 C CA . LEU A 1 172 ? -14.418 4.081 -22.861 1.00 83.75 172 LEU A CA 1
ATOM 1266 C C . LEU A 1 172 ? -13.343 5.189 -22.936 1.00 83.75 172 LEU A C 1
ATOM 1268 O O . LEU A 1 172 ? -13.649 6.369 -22.789 1.00 83.75 172 LEU A O 1
ATOM 1272 N N . ASN A 1 173 ? -12.082 4.807 -23.173 1.00 79.44 173 ASN A N 1
ATOM 1273 C CA . ASN A 1 173 ? -10.907 5.693 -23.196 1.00 79.44 173 ASN A CA 1
ATOM 1274 C C . ASN A 1 173 ? -10.577 6.385 -21.859 1.00 79.44 173 ASN A C 1
ATOM 1276 O O . ASN A 1 173 ? -9.763 7.306 -21.838 1.00 79.44 173 ASN A O 1
ATOM 1280 N N . ALA A 1 174 ? -11.168 5.942 -20.750 1.00 76.94 174 ALA A N 1
ATOM 1281 C CA . ALA A 1 174 ? -10.799 6.371 -19.409 1.00 76.94 174 ALA A CA 1
ATOM 1282 C C . ALA A 1 174 ? -9.961 5.287 -18.728 1.00 76.94 174 ALA A C 1
ATOM 1284 O O . ALA A 1 174 ? -10.333 4.112 -18.735 1.00 76.94 174 ALA A O 1
ATOM 1285 N N . PHE A 1 175 ? -8.838 5.686 -18.132 1.00 79.00 175 PHE A N 1
ATOM 1286 C CA . PHE A 1 175 ? -8.115 4.837 -17.192 1.00 79.00 175 PHE A CA 1
ATOM 1287 C C . PHE A 1 175 ? -9.003 4.598 -15.968 1.00 79.00 175 PHE A C 1
ATOM 1289 O O . PHE A 1 175 ? -9.469 5.559 -15.358 1.00 79.00 175 PHE A O 1
ATOM 1296 N N . ILE A 1 176 ? -9.244 3.332 -15.635 1.00 80.44 176 ILE A N 1
ATOM 1297 C CA . ILE A 1 176 ? -10.082 2.947 -14.493 1.00 80.44 176 ILE A CA 1
ATOM 1298 C C . ILE A 1 176 ? -9.355 2.045 -13.495 1.00 80.44 176 ILE A C 1
ATOM 1300 O O . ILE A 1 176 ? -9.991 1.510 -12.601 1.00 80.44 176 ILE A O 1
ATOM 1304 N N . GLY A 1 177 ? -8.043 1.848 -13.624 1.00 82.25 177 GLY A N 1
ATOM 1305 C CA . GLY A 1 177 ? -7.261 1.078 -12.656 1.00 82.25 177 GLY A CA 1
ATOM 1306 C C . GLY A 1 177 ? -6.217 0.187 -13.306 1.00 82.25 177 GLY A C 1
ATOM 1307 O O . GLY A 1 177 ? -5.978 0.244 -14.511 1.00 82.25 177 GLY A O 1
ATOM 1308 N N . THR A 1 178 ? -5.573 -0.652 -12.505 1.00 86.81 178 THR A N 1
ATOM 1309 C CA . THR A 1 178 ? -4.597 -1.630 -12.987 1.00 86.81 178 THR A CA 1
ATOM 1310 C C . THR A 1 178 ? -5.055 -3.039 -12.652 1.00 86.81 178 THR A C 1
ATOM 1312 O O . THR A 1 178 ? -5.759 -3.281 -11.674 1.00 86.81 178 THR A O 1
ATOM 1315 N N . ARG A 1 179 ? -4.651 -3.998 -13.481 1.00 88.19 179 ARG A N 1
ATOM 1316 C CA . ARG A 1 179 ? -4.927 -5.417 -13.267 1.00 88.19 179 ARG A CA 1
ATOM 1317 C C . ARG A 1 179 ? -3.621 -6.182 -13.267 1.00 88.19 179 ARG A C 1
ATOM 1319 O O . ARG A 1 179 ? -2.881 -6.128 -14.243 1.00 88.19 179 ARG A O 1
ATOM 1326 N N . ARG A 1 180 ? -3.355 -6.914 -12.187 1.00 90.62 180 ARG A N 1
ATOM 1327 C CA . ARG A 1 180 ? -2.182 -7.788 -12.093 1.00 90.62 180 ARG A CA 1
ATOM 1328 C C . ARG A 1 180 ? -2.304 -8.978 -13.033 1.00 90.62 180 ARG A C 1
ATOM 1330 O O . ARG A 1 180 ? -3.399 -9.510 -13.235 1.00 90.62 180 ARG A O 1
ATOM 1337 N N . LEU A 1 181 ? -1.164 -9.384 -13.569 1.00 92.19 181 LEU A N 1
ATOM 1338 C CA . LEU A 1 181 ? -1.021 -10.462 -14.534 1.00 92.19 181 LEU A CA 1
ATOM 1339 C C . LEU A 1 181 ? 0.283 -11.225 -14.264 1.00 92.19 181 LEU A C 1
ATOM 1341 O O . LEU A 1 181 ? 1.246 -10.630 -13.777 1.00 92.19 181 LEU A O 1
ATOM 1345 N N . PRO A 1 182 ? 0.357 -12.526 -14.585 1.00 93.12 182 PRO A N 1
ATOM 1346 C CA . PRO A 1 182 ? 1.643 -13.177 -14.791 1.00 93.12 182 PRO A CA 1
ATOM 1347 C C . PRO A 1 182 ? 2.442 -12.420 -15.855 1.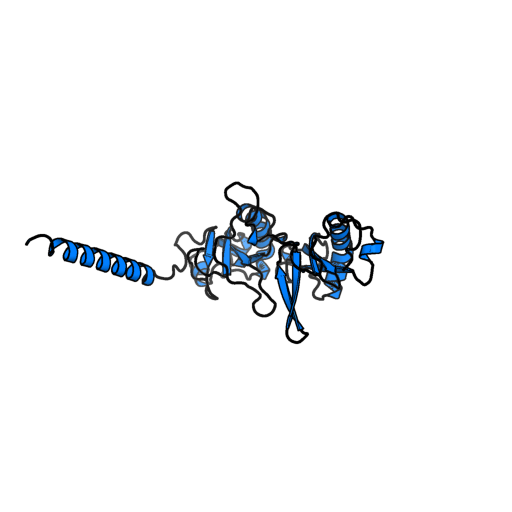00 93.12 182 PRO A C 1
ATOM 1349 O O . PRO A 1 182 ? 1.876 -11.979 -16.849 1.00 93.12 182 PRO A O 1
ATOM 1352 N N . CYS A 1 183 ? 3.761 -12.324 -15.702 1.00 94.88 183 CYS A N 1
ATOM 1353 C CA . CYS A 1 183 ? 4.604 -11.633 -16.684 1.00 94.88 183 CYS A CA 1
ATOM 1354 C C . CYS A 1 183 ? 4.649 -12.331 -18.055 1.00 94.88 183 CYS A C 1
ATOM 1356 O O . CYS A 1 183 ? 5.103 -11.751 -19.030 1.00 94.88 183 CYS A O 1
ATOM 1358 N N . THR A 1 184 ? 4.180 -13.579 -18.133 1.00 95.38 184 THR A N 1
ATOM 1359 C CA . THR A 1 184 ? 4.004 -14.319 -19.389 1.00 95.38 184 THR A CA 1
ATOM 1360 C C . THR A 1 184 ? 2.761 -13.893 -20.166 1.00 95.38 184 THR A C 1
ATOM 1362 O O . THR A 1 184 ? 2.636 -14.221 -21.344 1.00 95.38 184 THR A O 1
ATOM 1365 N N . ASP A 1 185 ? 1.836 -13.187 -19.516 1.00 95.88 185 ASP A N 1
ATOM 1366 C CA . ASP A 1 185 ? 0.660 -12.619 -20.162 1.00 95.88 185 ASP A CA 1
ATOM 1367 C C . ASP A 1 185 ? 0.988 -11.198 -20.655 1.00 95.88 185 ASP A C 1
ATOM 1369 O O . ASP A 1 185 ? 1.837 -10.528 -20.058 1.00 95.88 185 ASP A O 1
ATOM 1373 N N . PRO A 1 186 ? 0.319 -10.702 -21.716 1.00 95.94 186 PRO A N 1
ATOM 1374 C CA . PRO A 1 186 ? 0.519 -9.341 -22.207 1.00 95.94 186 PRO A CA 1
ATOM 1375 C C . PRO A 1 186 ? 0.294 -8.292 -21.109 1.00 95.94 186 PRO A C 1
ATOM 1377 O O . PRO A 1 186 ? -0.824 -8.145 -20.609 1.00 95.94 186 PRO A O 1
ATOM 1380 N N . HIS A 1 187 ? 1.347 -7.559 -20.754 1.00 96.25 187 HIS A N 1
ATOM 1381 C CA . HIS A 1 187 ? 1.341 -6.533 -19.711 1.00 96.25 187 HIS A CA 1
ATOM 1382 C C . HIS A 1 187 ? 2.227 -5.351 -20.120 1.00 96.25 187 HIS A C 1
ATOM 1384 O O . HIS A 1 187 ? 3.166 -5.516 -20.888 1.00 96.25 187 HIS A O 1
ATOM 1390 N N . ASP A 1 188 ? 1.917 -4.154 -19.638 1.00 95.75 188 ASP A N 1
ATOM 1391 C CA . ASP A 1 188 ? 2.598 -2.902 -20.002 1.00 95.75 188 ASP A CA 1
ATOM 1392 C C . ASP A 1 188 ? 3.133 -2.158 -18.771 1.00 95.75 188 ASP A C 1
ATOM 1394 O O . ASP A 1 188 ? 3.533 -1.001 -18.864 1.00 95.75 188 ASP A O 1
ATOM 1398 N N . MET A 1 189 ? 3.125 -2.803 -17.602 1.00 95.75 189 MET A N 1
ATOM 1399 C CA . MET A 1 189 ? 3.548 -2.209 -16.342 1.00 95.75 189 MET A CA 1
ATOM 1400 C C . MET A 1 189 ? 4.197 -3.250 -15.418 1.00 95.75 189 MET A C 1
ATOM 1402 O O . MET A 1 189 ? 3.659 -4.339 -15.229 1.00 95.75 189 MET A O 1
ATOM 1406 N N . GLU A 1 190 ? 5.306 -2.889 -14.768 1.00 97.50 190 GLU A N 1
ATOM 1407 C CA . GLU A 1 190 ? 5.982 -3.722 -13.763 1.00 97.50 190 GLU A CA 1
ATOM 1408 C C . GLU A 1 190 ? 6.332 -2.942 -12.497 1.00 97.50 190 GLU A C 1
ATOM 1410 O O . GLU A 1 190 ? 6.831 -1.816 -12.550 1.00 97.50 190 GLU A O 1
ATOM 1415 N N . PHE A 1 191 ? 6.057 -3.548 -11.340 1.00 97.56 191 PHE A N 1
ATOM 1416 C CA . PHE A 1 191 ? 6.475 -3.032 -10.041 1.00 97.56 191 PHE A CA 1
ATOM 1417 C C . PHE A 1 191 ? 7.979 -3.239 -9.865 1.00 97.56 191 PHE A C 1
ATOM 1419 O O . PHE A 1 191 ? 8.454 -4.373 -9.880 1.00 97.56 191 PHE A O 1
ATOM 1426 N N . VAL A 1 192 ? 8.718 -2.151 -9.640 1.00 97.94 192 VAL A N 1
ATOM 1427 C CA . VAL A 1 192 ? 10.191 -2.182 -9.579 1.00 97.94 192 VAL A CA 1
ATOM 1428 C C . VAL A 1 192 ? 10.760 -1.887 -8.192 1.00 97.94 192 VAL A C 1
ATOM 1430 O O . VAL A 1 192 ? 11.969 -1.976 -7.987 1.00 97.94 192 VAL A O 1
ATOM 1433 N N . GLY A 1 193 ? 9.910 -1.549 -7.219 1.00 97.62 193 GLY A N 1
ATOM 1434 C CA . GLY A 1 193 ? 10.315 -1.380 -5.824 1.00 97.62 193 GLY A CA 1
ATOM 1435 C C . GLY A 1 193 ? 9.637 -0.215 -5.112 1.00 97.62 193 GLY A C 1
ATOM 1436 O O . GLY A 1 193 ? 8.673 0.370 -5.601 1.00 97.62 193 GLY A O 1
ATOM 1437 N N . ILE A 1 194 ? 10.161 0.111 -3.930 1.00 97.62 194 ILE A N 1
ATOM 1438 C CA . ILE A 1 194 ? 9.682 1.206 -3.082 1.00 97.62 194 ILE A CA 1
ATOM 1439 C C . ILE A 1 194 ? 10.712 2.337 -3.064 1.00 97.62 194 ILE A C 1
ATOM 1441 O O . ILE A 1 194 ? 11.919 2.094 -2.939 1.00 97.62 194 ILE A O 1
ATOM 1445 N N . ALA A 1 195 ? 10.224 3.566 -3.184 1.00 97.44 195 ALA A N 1
ATOM 1446 C CA . ALA A 1 195 ? 10.970 4.783 -2.907 1.00 97.44 195 ALA A CA 1
ATOM 1447 C C . ALA A 1 195 ? 10.481 5.392 -1.592 1.00 97.44 195 ALA A C 1
ATOM 1449 O O . ALA A 1 195 ? 9.283 5.402 -1.323 1.00 97.44 195 ALA A O 1
ATOM 1450 N N . GLU A 1 196 ? 11.413 5.901 -0.797 1.00 94.12 196 GLU A N 1
ATOM 1451 C CA . GLU A 1 196 ? 11.135 6.719 0.384 1.00 94.12 196 GLU A CA 1
ATOM 1452 C C . GLU A 1 196 ? 11.339 8.190 0.010 1.00 94.12 196 GLU A C 1
ATOM 1454 O O . GLU A 1 196 ? 12.102 8.497 -0.909 1.00 94.12 196 GLU A O 1
ATOM 1459 N N . SER A 1 197 ? 10.686 9.091 0.730 1.00 90.50 197 SER A N 1
ATOM 1460 C CA . SER A 1 197 ? 10.842 10.534 0.589 1.00 90.50 197 SER A CA 1
ATOM 1461 C C . SER A 1 197 ? 11.083 11.171 1.952 1.00 90.50 197 SER A C 1
ATOM 1463 O O . SER A 1 197 ? 10.580 10.706 2.969 1.00 90.50 197 SER A O 1
ATOM 1465 N N . ASP A 1 198 ? 11.856 12.249 1.964 1.00 89.44 198 ASP A N 1
ATOM 1466 C CA . ASP A 1 198 ? 12.057 13.134 3.112 1.00 89.44 198 ASP A CA 1
ATOM 1467 C C . ASP A 1 198 ? 11.202 14.410 3.019 1.00 89.44 198 ASP A C 1
ATOM 1469 O O . ASP A 1 198 ? 11.393 15.357 3.787 1.00 89.44 198 ASP A O 1
ATOM 1473 N N . TRP A 1 199 ? 10.262 14.459 2.069 1.00 89.75 199 TRP A N 1
ATOM 1474 C CA . TRP A 1 199 ? 9.436 15.636 1.841 1.00 89.75 199 TRP A CA 1
ATOM 1475 C C . TRP A 1 199 ? 8.539 15.937 3.049 1.00 89.75 199 TRP A C 1
ATOM 1477 O O . TRP A 1 199 ? 7.852 15.048 3.561 1.00 89.75 199 TRP A O 1
ATOM 1487 N N . PRO A 1 200 ? 8.486 17.207 3.492 1.00 86.19 200 PRO A N 1
ATOM 1488 C CA . PRO A 1 200 ? 7.799 17.565 4.729 1.00 86.19 200 PRO A CA 1
ATOM 1489 C C . PRO A 1 200 ? 6.279 17.399 4.627 1.00 86.19 200 PR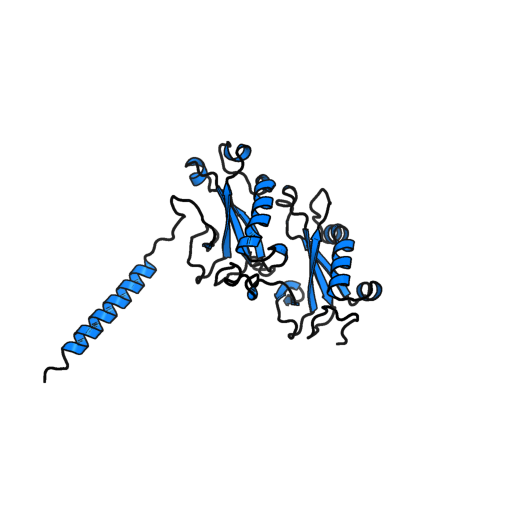O A C 1
ATOM 1491 O O . PRO A 1 200 ? 5.641 16.962 5.583 1.00 86.19 200 PRO A O 1
ATOM 1494 N N . ASP A 1 201 ? 5.714 17.706 3.460 1.00 90.44 201 ASP A N 1
ATOM 1495 C CA . ASP A 1 201 ? 4.278 17.692 3.206 1.00 90.44 201 ASP A CA 1
ATOM 1496 C C . ASP A 1 201 ? 3.911 16.631 2.169 1.00 90.44 201 ASP A C 1
ATOM 1498 O O . ASP A 1 201 ? 4.681 16.339 1.251 1.00 90.44 201 ASP A O 1
ATOM 1502 N N . PHE A 1 202 ? 2.693 16.095 2.288 1.00 91.69 202 PHE A N 1
ATOM 1503 C CA . PHE A 1 202 ? 2.159 15.144 1.319 1.00 91.69 202 PHE A CA 1
ATOM 1504 C C . PHE A 1 202 ? 2.098 15.778 -0.084 1.00 91.69 202 PHE A C 1
ATOM 1506 O O . PHE A 1 202 ? 1.429 16.807 -0.256 1.00 91.69 202 PHE A O 1
ATOM 1513 N N . PRO A 1 203 ? 2.728 15.173 -1.109 1.00 93.31 203 PRO A N 1
ATOM 1514 C CA . PRO A 1 203 ? 2.658 15.674 -2.476 1.00 93.31 203 PRO A CA 1
ATOM 1515 C C . PRO A 1 203 ? 1.257 15.435 -3.062 1.00 93.31 203 PRO A C 1
ATOM 1517 O O . PRO A 1 203 ? 0.947 14.369 -3.582 1.00 93.31 203 PRO A O 1
ATOM 1520 N N . ALA A 1 204 ? 0.390 16.445 -2.984 1.00 90.81 204 ALA A N 1
ATOM 1521 C CA . ALA A 1 204 ? -1.035 16.305 -3.301 1.00 90.81 204 ALA A CA 1
ATOM 1522 C C . ALA A 1 204 ? -1.385 16.264 -4.804 1.00 90.81 204 ALA A C 1
ATOM 1524 O O . ALA A 1 204 ? -2.548 16.064 -5.152 1.00 90.81 204 ALA A O 1
ATOM 1525 N N . THR A 1 205 ? -0.420 16.478 -5.702 1.00 92.69 205 THR A N 1
ATOM 1526 C CA . THR A 1 205 ? -0.636 16.460 -7.160 1.00 92.69 205 THR A CA 1
ATOM 1527 C C . THR A 1 205 ? 0.259 15.429 -7.833 1.00 92.69 205 THR A C 1
ATOM 1529 O O . THR A 1 205 ? 1.334 15.113 -7.329 1.00 92.69 205 THR A O 1
ATOM 1532 N N . ALA A 1 206 ? -0.148 14.934 -9.005 1.00 88.25 206 ALA A N 1
ATOM 1533 C CA . ALA A 1 206 ? 0.659 13.991 -9.782 1.00 88.25 206 ALA A CA 1
ATOM 1534 C C . ALA A 1 206 ? 2.058 14.546 -10.116 1.00 88.25 206 ALA A C 1
ATOM 1536 O O . ALA A 1 206 ? 3.047 13.817 -10.027 1.00 88.25 206 ALA A O 1
ATOM 1537 N N . ASP A 1 207 ? 2.157 15.843 -10.423 1.00 91.75 207 ASP A N 1
ATOM 1538 C CA . ASP A 1 207 ? 3.438 16.512 -10.678 1.00 91.75 207 ASP A CA 1
ATOM 1539 C C . ASP A 1 207 ? 4.300 16.590 -9.413 1.00 91.75 207 ASP A C 1
ATOM 1541 O O . ASP A 1 207 ? 5.501 16.332 -9.470 1.00 91.75 207 ASP A O 1
ATOM 1545 N N . ALA A 1 208 ? 3.697 16.890 -8.256 1.00 94.50 208 ALA A N 1
ATOM 1546 C CA . ALA A 1 208 ? 4.411 16.909 -6.981 1.00 94.50 208 ALA A CA 1
ATOM 1547 C C . ALA A 1 208 ? 4.899 15.508 -6.588 1.00 94.50 208 ALA A C 1
ATOM 1549 O O . ALA A 1 208 ? 6.034 15.366 -6.147 1.00 94.50 208 ALA A O 1
ATOM 1550 N N . VAL A 1 209 ? 4.081 14.469 -6.796 1.00 94.69 209 VAL A N 1
ATOM 1551 C CA . VAL A 1 209 ? 4.465 13.065 -6.568 1.00 94.69 209 VAL A CA 1
ATOM 1552 C C . VAL A 1 209 ? 5.633 12.692 -7.472 1.00 94.69 209 VAL A C 1
ATOM 1554 O O . VAL A 1 209 ? 6.635 12.152 -7.006 1.00 94.69 209 VAL A O 1
ATOM 1557 N N . SER A 1 210 ? 5.527 13.016 -8.762 1.00 90.25 210 SER A N 1
ATOM 1558 C CA . SER A 1 210 ? 6.591 12.753 -9.730 1.00 90.25 210 SER A CA 1
ATOM 1559 C C . SER A 1 210 ? 7.880 13.459 -9.313 1.00 90.25 210 SER A C 1
ATOM 1561 O O . SER A 1 210 ? 8.928 12.826 -9.267 1.00 90.25 210 SER A O 1
ATOM 1563 N N . GLY A 1 211 ? 7.808 14.731 -8.915 1.00 91.88 211 GLY A N 1
ATOM 1564 C CA . GLY A 1 211 ? 8.958 15.478 -8.403 1.00 91.88 211 GLY A CA 1
ATOM 1565 C C . GLY A 1 211 ? 9.564 14.881 -7.129 1.00 91.88 211 GLY A C 1
ATOM 1566 O O . GLY A 1 211 ? 10.786 14.779 -7.034 1.00 91.88 211 GLY A O 1
ATOM 1567 N N . ALA A 1 212 ? 8.732 14.447 -6.180 1.00 94.88 212 ALA A N 1
ATOM 1568 C CA . ALA A 1 212 ? 9.175 13.918 -4.890 1.00 94.88 212 ALA A CA 1
ATOM 1569 C C . ALA A 1 212 ? 9.886 12.562 -4.993 1.00 94.88 212 ALA A C 1
ATOM 1571 O O . ALA A 1 212 ? 10.776 12.279 -4.193 1.00 94.88 212 ALA A O 1
ATOM 1572 N N . PHE A 1 213 ? 9.516 11.733 -5.975 1.00 97.25 213 PHE A N 1
ATOM 1573 C CA . PHE A 1 213 ? 9.989 10.349 -6.076 1.00 97.25 213 PHE A CA 1
ATOM 1574 C C . PHE A 1 213 ? 10.782 10.031 -7.354 1.00 97.25 213 PHE A C 1
ATOM 1576 O O . PHE A 1 213 ? 11.280 8.912 -7.479 1.00 97.25 213 PHE A O 1
ATOM 1583 N N . ALA A 1 214 ? 10.941 10.971 -8.298 1.00 93.94 214 ALA A N 1
ATOM 1584 C CA . ALA A 1 214 ? 11.569 10.713 -9.603 1.00 93.94 214 ALA A CA 1
ATOM 1585 C C . ALA A 1 214 ? 12.953 10.056 -9.503 1.00 93.94 214 ALA A C 1
ATOM 158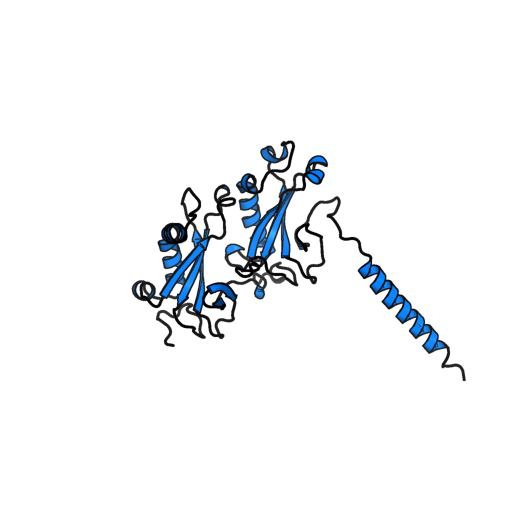7 O O . ALA A 1 214 ? 13.213 9.063 -10.183 1.00 93.94 214 ALA A O 1
ATOM 1588 N N . VAL A 1 215 ? 13.839 10.593 -8.657 1.00 95.19 215 VAL A N 1
ATOM 1589 C CA . VAL A 1 215 ? 15.225 10.106 -8.532 1.00 95.19 215 VAL A CA 1
ATOM 1590 C C . VAL A 1 215 ? 15.256 8.683 -7.979 1.00 95.19 215 VAL A C 1
ATOM 1592 O O . VAL A 1 215 ? 15.858 7.794 -8.583 1.00 95.19 215 VAL A O 1
ATOM 1595 N N . GLU A 1 216 ? 14.564 8.446 -6.866 1.00 97.06 216 GLU A N 1
ATOM 1596 C CA . GLU A 1 216 ? 14.537 7.134 -6.220 1.00 97.06 216 GLU A CA 1
ATOM 1597 C C . GLU A 1 216 ? 13.824 6.094 -7.087 1.00 97.06 216 GLU A C 1
ATOM 1599 O O . GLU A 1 216 ? 14.350 4.998 -7.281 1.00 97.06 216 GLU A O 1
ATOM 1604 N N . CYS A 1 217 ? 12.684 6.427 -7.699 1.00 97.88 217 CYS A N 1
ATOM 1605 C CA . CYS A 1 217 ? 12.003 5.489 -8.589 1.00 97.88 217 CYS A CA 1
ATOM 1606 C C . CYS A 1 217 ? 12.806 5.177 -9.853 1.00 97.88 217 CYS A C 1
ATOM 1608 O O . CYS A 1 217 ? 12.803 4.023 -10.285 1.00 97.88 217 CYS A O 1
ATOM 1610 N N . LYS A 1 218 ? 13.553 6.141 -10.408 1.00 96.88 218 LYS A N 1
ATOM 1611 C CA . LYS A 1 218 ? 14.488 5.859 -11.506 1.00 96.88 218 LYS A CA 1
ATOM 1612 C C . LYS A 1 218 ? 15.610 4.921 -11.064 1.00 96.88 218 LYS A C 1
ATOM 1614 O O . LYS A 1 218 ? 15.905 3.968 -11.778 1.00 96.88 218 LYS A O 1
ATOM 1619 N N . SER A 1 219 ? 16.162 5.110 -9.867 1.00 97.12 219 SER A N 1
ATOM 1620 C CA . SER A 1 219 ? 17.158 4.197 -9.282 1.00 97.12 219 SER A CA 1
ATOM 1621 C C . SER A 1 219 ? 16.614 2.769 -9.094 1.00 97.12 219 SER A C 1
ATOM 1623 O O . SER A 1 219 ? 17.279 1.787 -9.449 1.00 97.12 219 SER A O 1
ATOM 1625 N N . ARG A 1 220 ? 15.368 2.624 -8.610 1.00 98.06 220 ARG A N 1
ATOM 1626 C CA . ARG A 1 220 ? 14.689 1.315 -8.516 1.00 98.06 220 ARG A CA 1
ATOM 1627 C C . ARG A 1 220 ? 14.481 0.680 -9.888 1.00 98.06 220 ARG A C 1
ATOM 1629 O O . ARG A 1 220 ? 14.814 -0.490 -10.055 1.00 98.06 220 ARG A O 1
ATOM 1636 N N . ALA A 1 221 ? 14.018 1.451 -10.872 1.00 98.00 221 ALA A N 1
ATOM 1637 C CA . ALA A 1 221 ? 13.846 0.984 -12.246 1.00 98.00 221 ALA A CA 1
ATOM 1638 C C . ALA A 1 221 ? 15.168 0.495 -12.858 1.00 98.00 221 ALA A C 1
ATOM 1640 O O . ALA A 1 221 ? 15.210 -0.603 -13.405 1.00 98.00 221 ALA A O 1
ATOM 1641 N N . GLN A 1 222 ? 16.263 1.246 -12.711 1.00 97.69 222 GLN A N 1
ATOM 1642 C CA . GLN A 1 222 ? 17.592 0.838 -13.188 1.00 97.69 222 GLN A CA 1
ATOM 1643 C C . GLN A 1 222 ? 18.057 -0.464 -12.543 1.00 97.69 222 GLN A C 1
ATOM 1645 O O . GLN A 1 222 ? 18.514 -1.374 -13.228 1.00 97.69 222 GLN A O 1
ATOM 1650 N N . THR A 1 223 ? 17.907 -0.569 -11.222 1.00 98.06 223 THR A N 1
ATOM 1651 C CA . THR A 1 223 ? 18.322 -1.762 -10.476 1.00 98.06 223 THR A CA 1
ATOM 1652 C C . THR A 1 223 ? 17.514 -2.988 -10.894 1.00 98.06 223 THR A C 1
ATOM 1654 O O . THR A 1 223 ? 18.081 -4.057 -11.097 1.00 98.06 223 THR A O 1
ATOM 1657 N N . TYR A 1 224 ? 16.196 -2.836 -11.025 1.00 98.06 224 TYR A N 1
ATOM 1658 C CA . TYR A 1 224 ? 15.299 -3.927 -11.387 1.00 98.06 224 TYR A CA 1
ATOM 1659 C C . TYR A 1 224 ? 15.514 -4.385 -12.831 1.00 98.06 224 TYR A C 1
ATOM 1661 O O . TYR A 1 224 ? 15.654 -5.576 -13.088 1.00 98.06 224 TYR A O 1
ATOM 1669 N N . THR A 1 225 ? 15.561 -3.441 -13.773 1.00 97.56 225 THR A N 1
ATOM 1670 C CA . THR A 1 225 ? 15.594 -3.744 -15.212 1.00 97.56 225 THR A CA 1
ATOM 1671 C C . THR A 1 225 ? 16.993 -4.019 -15.756 1.00 97.56 225 THR A C 1
ATOM 1673 O O . THR A 1 225 ? 17.131 -4.557 -16.850 1.00 97.56 225 THR A O 1
ATOM 1676 N N . ALA A 1 226 ? 18.035 -3.617 -15.022 1.00 97.69 226 ALA A N 1
ATOM 1677 C CA . ALA A 1 226 ? 19.415 -3.517 -15.497 1.00 97.69 226 ALA A CA 1
ATOM 1678 C C . ALA A 1 226 ? 19.609 -2.607 -16.731 1.00 97.69 226 ALA A C 1
ATOM 1680 O O . ALA A 1 226 ? 20.692 -2.607 -17.317 1.00 97.69 226 ALA A O 1
ATOM 1681 N N . MET A 1 227 ? 18.598 -1.822 -17.128 1.00 95.50 227 MET A N 1
ATOM 1682 C CA . MET A 1 227 ? 18.705 -0.898 -18.256 1.00 95.50 227 MET A CA 1
ATOM 1683 C C . MET A 1 227 ? 19.577 0.314 -17.902 1.00 95.50 227 MET A C 1
ATOM 1685 O O . MET A 1 227 ? 19.497 0.839 -16.782 1.00 95.50 227 MET A O 1
ATOM 1689 N N . PRO A 1 228 ? 20.378 0.821 -18.853 1.00 94.06 228 PRO A N 1
ATOM 1690 C CA . PRO A 1 228 ? 21.080 2.081 -18.679 1.00 94.06 228 PRO A CA 1
ATOM 1691 C C . PRO A 1 228 ? 20.095 3.264 -18.628 1.00 94.06 228 PRO A C 1
ATOM 1693 O O . PRO A 1 228 ? 18.943 3.188 -19.060 1.00 94.06 228 PRO A O 1
ATOM 1696 N N . ALA A 1 229 ? 20.549 4.375 -18.043 1.00 92.25 229 ALA A N 1
ATOM 1697 C CA . ALA A 1 229 ? 19.706 5.534 -17.742 1.00 92.25 229 ALA A CA 1
ATOM 1698 C C . ALA A 1 229 ? 19.023 6.147 -18.974 1.00 92.25 229 ALA A C 1
ATOM 1700 O O . ALA A 1 229 ? 17.894 6.611 -18.865 1.00 92.25 229 ALA A O 1
ATOM 1701 N N . ASP A 1 230 ? 19.712 6.147 -20.112 1.00 93.44 230 ASP A N 1
ATOM 1702 C CA . ASP A 1 230 ? 19.260 6.715 -21.380 1.00 93.44 230 ASP A CA 1
ATOM 1703 C C . ASP A 1 230 ? 18.123 5.910 -22.020 1.00 93.44 230 ASP A C 1
ATOM 1705 O O . ASP A 1 230 ? 17.242 6.509 -22.634 1.00 93.44 230 ASP A O 1
ATOM 1709 N N . LEU A 1 231 ? 18.078 4.584 -21.829 1.00 93.31 231 LEU A N 1
ATOM 1710 C CA . LEU A 1 231 ? 16.923 3.775 -22.240 1.00 93.31 231 LEU A CA 1
ATOM 1711 C C . LEU A 1 231 ? 15.674 4.117 -21.419 1.00 93.31 231 LEU A C 1
ATOM 1713 O O . LEU A 1 231 ? 14.584 4.226 -21.973 1.00 93.31 231 LEU A O 1
ATOM 1717 N N . LEU A 1 232 ? 15.834 4.348 -20.113 1.00 93.25 232 LEU A N 1
ATOM 1718 C CA . LEU A 1 232 ? 14.726 4.730 -19.230 1.00 93.25 232 LEU A CA 1
ATOM 1719 C C . LEU A 1 232 ? 14.212 6.157 -19.472 1.00 93.25 232 LEU A C 1
ATOM 1721 O O . LEU A 1 232 ? 13.125 6.491 -19.008 1.00 93.25 232 LEU A O 1
ATOM 1725 N N . ASP A 1 233 ? 14.979 6.985 -20.186 1.00 92.94 233 ASP A N 1
ATOM 1726 C CA . ASP A 1 233 ? 14.588 8.340 -20.593 1.00 92.94 233 ASP A CA 1
ATOM 1727 C C . ASP A 1 233 ? 13.919 8.374 -21.981 1.00 92.94 233 ASP A C 1
ATOM 1729 O O . ASP A 1 233 ? 13.529 9.441 -22.466 1.00 92.94 233 ASP A O 1
ATOM 1733 N N . GLN A 1 234 ? 13.775 7.223 -22.648 1.00 91.06 234 GLN A N 1
ATOM 1734 C CA . GLN A 1 234 ? 13.089 7.157 -23.934 1.00 91.06 234 GLN A CA 1
ATOM 1735 C C . GLN A 1 234 ? 11.581 7.354 -23.787 1.00 91.06 234 GLN A C 1
ATOM 1737 O O . GLN A 1 234 ? 10.958 6.906 -22.833 1.00 91.06 234 GLN A O 1
ATOM 1742 N N . ARG A 1 235 ? 10.960 7.945 -24.815 1.00 86.19 235 ARG A N 1
ATOM 1743 C CA . ARG A 1 235 ? 9.518 8.257 -24.854 1.00 86.19 235 ARG A CA 1
ATOM 1744 C C . ARG A 1 235 ? 8.605 7.032 -24.657 1.00 86.19 235 ARG A C 1
ATOM 1746 O O . ARG A 1 235 ? 7.440 7.199 -24.311 1.00 86.19 235 ARG A O 1
ATOM 1753 N N . HIS A 1 236 ? 9.112 5.833 -24.922 1.00 89.06 236 HIS A N 1
ATOM 1754 C CA . HIS A 1 236 ? 8.375 4.573 -24.808 1.00 89.06 236 HIS A CA 1
ATOM 1755 C C . HIS A 1 236 ? 8.389 3.996 -23.385 1.00 89.06 236 HIS A C 1
ATOM 1757 O O . HIS A 1 236 ? 7.687 3.025 -23.123 1.00 89.06 236 HIS A O 1
ATOM 1763 N N . VAL A 1 237 ? 9.160 4.598 -22.472 1.00 94.12 237 VAL A N 1
ATOM 1764 C CA . VAL A 1 237 ? 9.265 4.202 -21.068 1.00 94.12 237 VAL A CA 1
ATOM 1765 C C . VAL A 1 237 ? 8.738 5.328 -20.192 1.00 94.12 237 VAL A C 1
ATOM 1767 O O . VAL A 1 237 ? 9.094 6.493 -20.351 1.00 94.12 237 VAL A O 1
ATOM 1770 N N . THR A 1 238 ? 7.879 4.991 -19.238 1.00 95.38 238 THR A N 1
ATOM 1771 C CA . THR A 1 238 ? 7.434 5.922 -18.199 1.00 95.38 238 THR A CA 1
ATOM 1772 C C . THR A 1 238 ? 7.714 5.323 -16.833 1.00 95.38 238 THR A C 1
ATOM 1774 O O . THR A 1 238 ? 7.280 4.216 -16.531 1.00 95.38 238 THR A O 1
ATOM 1777 N N . ILE A 1 239 ? 8.417 6.066 -15.982 1.00 96.31 239 ILE A N 1
ATOM 1778 C CA . ILE A 1 239 ? 8.578 5.720 -14.569 1.00 96.31 239 ILE A CA 1
ATOM 1779 C C . ILE A 1 239 ? 7.559 6.529 -13.779 1.00 96.31 239 ILE A C 1
ATOM 1781 O O . ILE A 1 239 ? 7.510 7.753 -13.890 1.00 96.31 239 ILE A O 1
ATOM 1785 N N . THR A 1 240 ? 6.748 5.854 -12.971 1.00 94.75 240 THR A N 1
ATOM 1786 C CA . THR A 1 240 ? 5.752 6.511 -12.121 1.00 94.75 240 THR A CA 1
ATOM 1787 C C . THR A 1 240 ? 5.880 6.063 -10.674 1.00 94.75 240 THR A C 1
ATOM 1789 O O . THR A 1 240 ? 6.327 4.953 -10.378 1.00 94.75 240 THR A O 1
ATOM 1792 N N . ALA A 1 241 ? 5.466 6.946 -9.774 1.00 95.94 241 ALA A N 1
ATOM 1793 C CA . ALA A 1 241 ? 5.392 6.703 -8.349 1.00 95.94 241 ALA A CA 1
ATOM 1794 C C . ALA A 1 241 ? 3.927 6.759 -7.911 1.00 95.94 241 ALA A C 1
ATOM 1796 O O . ALA A 1 241 ? 3.199 7.689 -8.256 1.00 95.94 241 ALA A O 1
ATOM 1797 N N . ARG A 1 242 ? 3.492 5.770 -7.130 1.00 92.94 242 ARG A N 1
ATOM 1798 C CA . ARG A 1 242 ? 2.188 5.774 -6.460 1.00 92.94 242 ARG A CA 1
ATOM 1799 C C . ARG A 1 242 ? 2.405 5.802 -4.949 1.00 92.94 242 ARG A C 1
ATOM 1801 O O . ARG A 1 242 ? 2.863 4.783 -4.425 1.00 92.94 242 ARG A O 1
ATOM 1808 N N . PRO A 1 243 ? 2.112 6.918 -4.257 1.00 93.88 243 PRO A N 1
ATOM 1809 C CA . PRO A 1 243 ? 2.230 6.993 -2.808 1.00 93.88 243 PRO A CA 1
ATOM 1810 C C . PRO A 1 243 ? 1.490 5.839 -2.131 1.00 93.88 243 PRO A C 1
ATOM 1812 O O . PRO A 1 243 ? 0.396 5.453 -2.541 1.00 93.88 243 PRO A O 1
ATOM 1815 N N . THR A 1 244 ? 2.114 5.254 -1.118 1.00 92.44 244 THR A N 1
ATOM 1816 C CA . THR A 1 244 ? 1.523 4.197 -0.277 1.00 92.44 244 THR A CA 1
ATOM 1817 C C . THR A 1 244 ? 0.652 4.784 0.835 1.00 92.44 244 THR A C 1
ATOM 1819 O O . THR A 1 244 ? -0.229 4.095 1.354 1.00 92.44 244 THR A O 1
ATOM 1822 N N . GLY A 1 245 ? 0.909 6.044 1.196 1.00 88.81 245 GLY A N 1
ATOM 1823 C CA . GLY A 1 245 ? 0.146 6.844 2.144 1.00 88.81 245 GLY A CA 1
ATOM 1824 C C . GLY A 1 245 ? -0.629 7.987 1.489 1.00 88.81 245 GLY A C 1
ATOM 1825 O O . GLY A 1 245 ? -0.570 8.208 0.280 1.00 88.81 245 GLY A O 1
ATOM 1826 N N . ASP A 1 246 ? -1.341 8.737 2.321 1.00 88.75 246 ASP A N 1
ATOM 1827 C CA . ASP A 1 246 ? -2.104 9.927 1.949 1.00 88.75 246 ASP A CA 1
ATOM 1828 C C . ASP A 1 246 ? -1.824 11.082 2.931 1.00 88.75 246 ASP A C 1
ATOM 1830 O O . ASP A 1 246 ? -1.032 10.952 3.867 1.00 88.75 246 ASP A O 1
ATOM 1834 N N . ALA A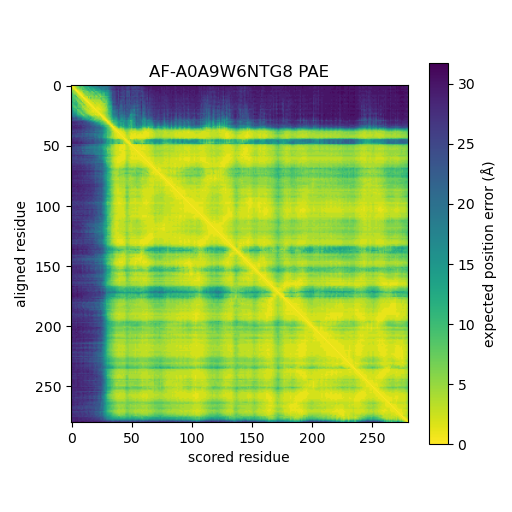 1 247 ? -2.503 12.219 2.757 1.00 89.00 247 ALA A N 1
ATOM 1835 C CA . ALA A 1 247 ? -2.367 13.378 3.643 1.00 89.00 247 ALA A CA 1
ATOM 1836 C C . ALA A 1 247 ? -2.667 13.080 5.131 1.00 89.00 247 ALA A C 1
ATOM 1838 O O . ALA A 1 247 ? -2.266 13.851 6.001 1.00 89.00 247 ALA A O 1
ATOM 1839 N N . THR A 1 248 ? -3.367 11.985 5.443 1.00 86.00 248 THR A N 1
ATOM 1840 C CA . THR A 1 248 ? -3.675 11.563 6.817 1.00 86.00 248 THR A CA 1
ATOM 1841 C C . THR A 1 248 ? -2.569 10.711 7.430 1.00 86.00 248 THR A C 1
ATOM 1843 O O . THR A 1 248 ? -2.320 10.827 8.628 1.00 86.00 248 THR A O 1
ATOM 1846 N N . THR A 1 249 ? -1.888 9.879 6.634 1.00 87.56 249 THR A N 1
ATOM 1847 C CA . THR A 1 249 ? -0.801 9.006 7.114 1.00 87.56 249 THR A CA 1
ATOM 1848 C C . THR A 1 249 ? 0.578 9.645 6.974 1.00 87.56 249 THR A C 1
ATOM 1850 O O . THR A 1 249 ? 1.503 9.238 7.677 1.00 87.56 249 THR A O 1
ATOM 1853 N N . TRP A 1 250 ? 0.724 10.664 6.119 1.00 90.38 250 TRP A N 1
ATOM 1854 C CA . TRP A 1 250 ? 1.985 11.383 5.917 1.00 90.38 250 TRP A CA 1
ATOM 1855 C C . TRP A 1 250 ? 2.538 11.987 7.217 1.00 90.38 250 TRP A C 1
ATOM 1857 O O . TRP A 1 250 ? 3.695 11.731 7.534 1.00 90.38 250 TRP A O 1
ATOM 1867 N N . PRO A 1 251 ? 1.754 12.677 8.071 1.00 84.50 251 PRO A N 1
ATOM 1868 C CA . PRO A 1 251 ? 2.266 13.156 9.361 1.00 84.50 251 PRO A CA 1
ATOM 1869 C C . PRO A 1 251 ? 2.722 12.025 10.301 1.00 84.50 251 PRO A C 1
ATOM 1871 O O . PRO A 1 251 ? 3.494 12.261 11.227 1.00 84.50 251 PRO A O 1
ATOM 1874 N N . GLY A 1 252 ? 2.244 10.798 10.067 1.00 79.56 252 GLY A N 1
ATOM 1875 C CA . GLY A 1 252 ? 2.643 9.584 10.778 1.00 79.56 252 GLY A CA 1
ATOM 1876 C C . GLY A 1 252 ? 3.915 8.914 10.253 1.00 79.56 252 GLY A C 1
ATOM 1877 O O . GLY A 1 252 ? 4.323 7.900 10.813 1.00 79.56 252 GLY A O 1
ATOM 1878 N N . GLY A 1 253 ? 4.544 9.463 9.208 1.00 87.06 253 GLY A N 1
ATOM 1879 C CA . GLY A 1 253 ? 5.806 8.969 8.651 1.00 87.06 253 GLY A CA 1
ATOM 1880 C C . GLY A 1 253 ? 5.665 7.974 7.498 1.00 87.06 253 GLY A C 1
ATOM 1881 O O . GLY A 1 253 ? 6.659 7.368 7.110 1.00 87.06 253 GLY A O 1
ATOM 1882 N N . GLU A 1 254 ? 4.467 7.791 6.932 1.00 91.69 254 GLU A N 1
ATOM 1883 C CA . GLU A 1 254 ? 4.310 7.017 5.693 1.00 91.69 254 GLU A CA 1
ATOM 1884 C C . GLU A 1 254 ? 4.676 7.880 4.481 1.00 91.69 254 GLU A C 1
ATOM 1886 O O . GLU A 1 254 ? 3.802 8.428 3.807 1.00 91.69 254 GLU A O 1
ATOM 1891 N N . HIS A 1 255 ? 5.979 8.037 4.244 1.00 93.50 255 HIS A N 1
ATOM 1892 C CA . HIS A 1 255 ? 6.545 8.885 3.187 1.00 93.50 255 HIS A CA 1
ATOM 1893 C C . HIS A 1 255 ? 7.049 8.069 2.000 1.00 93.50 255 HIS A C 1
ATOM 1895 O O . HIS A 1 255 ? 8.062 8.406 1.393 1.00 93.50 255 HIS A O 1
ATOM 1901 N N . SER A 1 256 ? 6.369 6.971 1.668 1.00 95.38 256 SER A N 1
ATOM 1902 C CA . SER A 1 256 ? 6.839 6.062 0.626 1.00 95.38 256 SER A CA 1
ATOM 1903 C C . SER A 1 256 ? 5.919 6.001 -0.593 1.00 95.38 256 SER A C 1
ATOM 1905 O O . SER A 1 256 ? 4.767 6.449 -0.583 1.00 95.38 256 SER A O 1
ATOM 1907 N N . ALA A 1 257 ? 6.463 5.494 -1.696 1.00 96.81 257 ALA A N 1
ATOM 1908 C CA . ALA A 1 257 ? 5.743 5.271 -2.936 1.00 96.81 257 ALA A CA 1
ATOM 1909 C C . ALA A 1 257 ? 6.180 3.970 -3.607 1.00 96.81 257 ALA A C 1
ATOM 1911 O O . ALA A 1 257 ? 7.348 3.579 -3.582 1.00 96.81 257 ALA A O 1
ATOM 1912 N N . ARG A 1 258 ? 5.226 3.318 -4.270 1.00 97.06 258 ARG A N 1
ATOM 1913 C CA . ARG A 1 258 ? 5.476 2.211 -5.190 1.00 97.06 258 ARG A CA 1
ATOM 1914 C C . ARG A 1 258 ? 5.950 2.760 -6.521 1.00 97.06 258 ARG A C 1
ATOM 1916 O O . ARG A 1 258 ? 5.234 3.538 -7.150 1.00 97.06 258 ARG A O 1
ATOM 1923 N N . CYS A 1 259 ? 7.115 2.314 -6.951 1.00 97.88 259 CYS A N 1
ATOM 1924 C CA . CYS A 1 259 ? 7.691 2.656 -8.236 1.00 97.88 259 CYS A CA 1
ATOM 1925 C C . CYS A 1 259 ? 7.287 1.621 -9.280 1.00 97.88 259 CYS A C 1
ATOM 1927 O O . CYS A 1 259 ? 7.370 0.412 -9.039 1.00 97.88 259 CYS A O 1
ATOM 1929 N N . TRP A 1 260 ? 6.889 2.109 -10.447 1.00 97.00 260 TRP A N 1
ATOM 1930 C CA . TRP A 1 260 ? 6.488 1.286 -11.577 1.00 97.00 260 TRP A CA 1
ATOM 1931 C C . TRP A 1 260 ? 7.195 1.751 -12.842 1.00 97.00 260 TRP A C 1
ATOM 1933 O O . TRP A 1 260 ? 7.371 2.955 -13.044 1.00 97.00 260 TRP A O 1
ATOM 1943 N N . VAL A 1 261 ? 7.561 0.795 -13.690 1.00 97.12 261 VAL A N 1
ATOM 1944 C CA . VAL A 1 261 ? 7.965 1.044 -15.076 1.00 97.12 261 VAL A CA 1
ATOM 1945 C C . VAL A 1 261 ? 6.794 0.686 -15.971 1.00 97.12 261 VAL A C 1
ATOM 1947 O O . VAL A 1 261 ? 6.199 -0.375 -15.807 1.00 97.12 261 VAL A O 1
ATOM 1950 N N . LEU A 1 262 ? 6.450 1.589 -16.879 1.00 95.38 262 LEU A N 1
ATOM 1951 C CA . LEU A 1 262 ? 5.384 1.445 -17.855 1.00 95.38 262 LEU A CA 1
ATOM 1952 C C . LEU A 1 262 ? 5.997 1.494 -19.249 1.00 95.38 262 LEU A C 1
ATOM 1954 O O . LEU A 1 262 ? 6.869 2.328 -19.508 1.00 95.38 262 LEU A O 1
ATOM 1958 N N . LEU A 1 263 ? 5.491 0.652 -20.138 1.00 95.06 263 LEU A N 1
ATOM 1959 C CA . LEU A 1 263 ? 5.775 0.694 -21.564 1.00 95.06 263 LEU A CA 1
ATOM 1960 C C . LEU A 1 263 ? 4.550 1.205 -22.321 1.00 95.06 263 LEU A C 1
ATOM 1962 O O . LEU A 1 263 ? 3.420 1.099 -21.850 1.00 95.06 263 LEU A O 1
ATOM 1966 N N . ASP A 1 264 ? 4.757 1.754 -23.512 1.00 91.75 264 ASP A N 1
ATOM 1967 C CA . ASP A 1 264 ? 3.658 2.191 -24.382 1.00 91.75 264 ASP A CA 1
ATOM 1968 C C . ASP A 1 264 ? 3.034 1.059 -25.219 1.00 91.75 264 ASP A C 1
ATOM 1970 O O . ASP A 1 264 ? 2.103 1.289 -25.995 1.00 91.75 264 ASP A O 1
ATOM 1974 N N . HIS A 1 265 ? 3.532 -0.165 -25.047 1.00 91.94 265 HIS A N 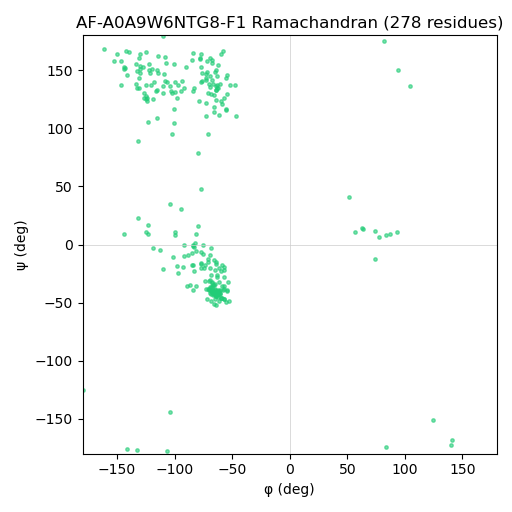1
ATOM 1975 C CA . HIS A 1 265 ? 3.041 -1.383 -25.671 1.00 91.94 265 HIS A CA 1
ATOM 1976 C C . HIS A 1 265 ? 3.163 -2.567 -24.699 1.00 91.94 265 HIS A C 1
ATOM 1978 O O . HIS A 1 265 ? 4.030 -2.563 -23.822 1.00 91.94 265 HIS A O 1
ATOM 1984 N N . PRO A 1 266 ? 2.305 -3.592 -24.834 1.00 94.62 266 PRO A N 1
ATOM 1985 C CA . PRO A 1 266 ? 2.380 -4.768 -23.985 1.00 94.62 266 PRO A CA 1
ATOM 1986 C C . PRO A 1 266 ? 3.534 -5.692 -24.387 1.00 94.62 266 PRO A C 1
ATOM 1988 O O . PRO A 1 266 ? 3.825 -5.867 -25.570 1.00 94.62 266 PRO A O 1
ATOM 1991 N N . ILE A 1 267 ? 4.110 -6.358 -23.391 1.00 95.75 267 ILE A N 1
ATOM 1992 C CA . ILE A 1 267 ? 5.150 -7.382 -23.517 1.00 95.75 267 ILE A CA 1
ATOM 1993 C C . ILE A 1 267 ? 4.715 -8.674 -22.815 1.00 95.75 267 ILE A C 1
ATOM 1995 O O . ILE A 1 267 ? 3.752 -8.691 -22.052 1.00 95.75 267 ILE A O 1
ATOM 1999 N N . THR A 1 268 ? 5.410 -9.777 -23.093 1.00 96.12 268 THR A N 1
ATOM 2000 C CA . THR A 1 268 ? 5.130 -11.114 -22.513 1.00 96.12 268 THR A CA 1
ATOM 2001 C C . THR A 1 268 ? 6.337 -11.709 -21.786 1.00 96.12 268 THR A C 1
ATOM 2003 O O . THR A 1 268 ? 6.400 -12.909 -21.517 1.00 96.12 268 THR A O 1
ATOM 2006 N N . THR A 1 269 ? 7.316 -10.864 -21.471 1.00 95.00 269 THR A N 1
ATOM 2007 C CA . THR A 1 269 ? 8.463 -11.201 -20.629 1.00 95.00 269 THR A CA 1
ATOM 2008 C C . THR A 1 269 ? 8.613 -10.130 -19.565 1.00 95.00 269 THR A C 1
ATOM 2010 O O . THR A 1 269 ? 8.214 -8.998 -19.805 1.00 95.00 269 THR A O 1
ATOM 2013 N N . SER A 1 270 ? 9.201 -10.467 -18.418 1.00 96.12 270 SER A N 1
ATOM 2014 C CA . SER A 1 270 ? 9.538 -9.447 -17.424 1.00 96.12 270 SER A CA 1
ATOM 2015 C C . SER A 1 270 ? 10.730 -8.606 -17.885 1.00 96.12 270 SER A C 1
ATOM 2017 O O . SER A 1 270 ? 11.658 -9.120 -18.518 1.00 96.12 270 SER A O 1
ATOM 2019 N N . LEU A 1 271 ? 10.724 -7.333 -17.505 1.00 96.75 271 LEU A N 1
ATOM 2020 C CA . LEU A 1 271 ? 11.828 -6.393 -17.632 1.00 96.75 271 LEU A CA 1
ATOM 2021 C C . LEU A 1 271 ? 12.977 -6.696 -16.665 1.00 96.75 271 LEU A C 1
ATOM 2023 O O . LEU A 1 271 ? 14.055 -6.122 -16.821 1.00 96.75 271 LEU A O 1
ATOM 2027 N N . TYR A 1 272 ? 12.776 -7.565 -15.667 1.00 97.31 272 TYR A N 1
ATOM 2028 C CA . TYR A 1 272 ? 13.779 -7.886 -14.656 1.00 97.31 272 TYR A CA 1
ATOM 2029 C C . TYR A 1 272 ? 15.100 -8.359 -15.279 1.00 97.31 272 TYR A C 1
ATOM 2031 O O . TYR A 1 272 ? 15.163 -9.404 -15.928 1.00 97.31 272 TYR A O 1
ATOM 2039 N N . GLY A 1 273 ? 16.170 -7.595 -15.052 1.00 97.12 273 GLY A N 1
ATOM 2040 C CA . GLY A 1 273 ? 17.514 -7.899 -15.542 1.00 97.12 273 GLY A CA 1
ATOM 2041 C C . GLY A 1 273 ? 17.667 -7.932 -17.068 1.00 97.12 273 GLY A C 1
ATOM 2042 O O . GLY A 1 273 ? 18.674 -8.452 -17.546 1.00 97.12 273 GLY A O 1
ATOM 2043 N N . LEU A 1 274 ? 16.697 -7.414 -17.830 1.00 94.56 274 LEU A N 1
ATOM 2044 C CA . LEU A 1 274 ? 16.682 -7.497 -19.292 1.00 94.56 274 LEU A CA 1
ATOM 2045 C C . LEU A 1 274 ? 17.818 -6.692 -19.941 1.00 94.56 274 LEU A C 1
ATOM 2047 O O . LEU A 1 274 ? 18.368 -7.109 -20.957 1.00 94.56 274 LEU A O 1
ATOM 2051 N N . GLY A 1 275 ? 18.183 -5.550 -19.352 1.00 94.25 275 GLY A N 1
ATOM 2052 C CA . GLY A 1 275 ? 19.290 -4.700 -19.801 1.00 94.25 275 GLY A CA 1
ATOM 2053 C C . GLY A 1 275 ? 19.030 -3.880 -21.069 1.00 94.25 275 GLY A C 1
ATOM 2054 O O . GLY A 1 275 ? 19.789 -2.953 -21.343 1.00 94.25 275 GLY A O 1
ATOM 2055 N N . ASP A 1 276 ? 17.962 -4.177 -21.808 1.00 92.81 276 ASP A N 1
ATOM 2056 C CA . ASP A 1 276 ? 17.575 -3.506 -23.051 1.00 92.81 276 ASP A CA 1
ATOM 2057 C C . ASP A 1 276 ? 16.048 -3.368 -23.150 1.00 92.81 276 ASP A C 1
ATOM 2059 O O . ASP A 1 276 ? 15.311 -4.010 -22.398 1.00 92.81 276 ASP A O 1
ATOM 2063 N N . LEU A 1 277 ? 15.561 -2.546 -24.079 1.00 86.31 277 LEU A N 1
ATOM 2064 C CA . LEU A 1 277 ? 14.133 -2.436 -24.349 1.00 86.31 277 LEU A CA 1
ATOM 2065 C C . LEU A 1 277 ? 13.616 -3.704 -25.042 1.00 86.31 277 LEU A C 1
ATOM 2067 O O . LEU A 1 277 ? 14.185 -4.134 -26.050 1.00 86.31 277 LEU A O 1
ATOM 2071 N N . PRO A 1 278 ? 12.516 -4.296 -24.552 1.00 84.75 278 PRO A N 1
ATOM 2072 C CA . PRO A 1 278 ? 11.878 -5.398 -25.250 1.00 84.75 278 PRO A CA 1
ATOM 2073 C C . PRO A 1 278 ? 11.361 -4.915 -26.607 1.00 84.75 278 PRO A C 1
ATOM 2075 O O . PRO A 1 278 ? 10.747 -3.856 -26.727 1.00 84.75 278 PRO A O 1
ATOM 2078 N N . THR A 1 279 ? 11.616 -5.701 -27.647 1.00 74.88 279 THR A N 1
ATOM 2079 C CA . THR A 1 279 ? 10.957 -5.511 -28.940 1.00 74.88 279 THR A CA 1
ATOM 2080 C C . THR A 1 279 ? 9.534 -6.052 -28.865 1.00 74.88 279 THR A C 1
ATOM 2082 O O . THR A 1 279 ? 9.326 -7.122 -28.289 1.00 74.88 279 THR A O 1
ATOM 2085 N N . SER A 1 280 ? 8.588 -5.333 -29.472 1.00 59.34 280 SER A N 1
ATOM 2086 C CA . SER A 1 280 ? 7.188 -5.748 -29.646 1.00 59.34 280 SER A CA 1
ATOM 2087 C C . SER A 1 280 ? 7.032 -7.128 -30.279 1.00 59.34 280 SER A C 1
ATOM 2089 O O . SER A 1 280 ? 7.777 -7.374 -31.259 1.00 59.34 280 SER A O 1
#

Sequence (280 aa):
MRWGRTLAKVGAIVAAAVVAVLVLLALRPADRGSEAGPAAGECWAGVDPVRVACTEPHRLETVAVGEVGSVLGGRAGPPARSELGGEYAECGRTAGRYLGADWRTLHVQLIITAPSREQWQQGRRWYRCDAITLGDELDPVADRRGSMRGNPDGSGPAPDLQLGCATHVVVLNAFIGTRRLPCTDPHDMEFVGIAESDWPDFPATADAVSGAFAVECKSRAQTYTAMPADLLDQRHVTITARPTGDATTWPGGEHSARCWVLLDHPITTSLYGLGDLPTS

Nearest PDB structures (foldseek):
  3ii9-assembly1_A  TM=4.258E-01  e=2.190E+00  Burkholderia pseudomallei 1710b
  8r75-assembly1_A  TM=2.864E-01  e=9.199E+00  Bacteroides thetaiotaomicron VPI-5482

Mean predicted aligned error: 9.06 Å

InterPro domains:
  IPR026004 Septum formation-related domain [PF13845] (48-259)

pLDDT: mean 86.29, std 14.06, range [42.16, 98.06]

Organism: NCBI:txid53360

Secondary structure (DSSP, 8-state):
--SHHHHHHHHHHHHHHHHHHHHHHHT---B---TT---TT-EEETTTTEEE-TTS-BSEEEEEEEEPPHHHHTSSSPPPGGG-HHHHHHHHHHHHHHHTS-GGGBTEEEEEEPPPHHHHHTT--EEEEEEEEE--SSSSEE-B-S--PPPTTSS-S-GGGB--EEEEEEETTEEEEEEE--TTS-EEEEEEEEEE---SS---SHHHHHHHHHHHHHHHHHHHH---HHHHTSTTEEEEEEESS-TTTGGGT--EEEEEEEEEEEESS--TT--SPPP-

Solvent-accessible surface area (backbone atoms only — not comparable to full-atom values): 15327 Å² total; per-residue (Å²): 143,82,69,75,70,57,57,58,54,53,53,52,52,53,52,51,51,52,51,50,51,52,50,55,63,72,62,58,72,75,47,84,63,55,98,85,51,82,54,60,78,44,17,24,27,76,94,72,64,30,51,46,60,40,77,41,76,22,46,35,34,24,41,31,63,50,71,48,56,68,76,60,51,70,47,97,52,57,65,55,65,62,72,39,15,69,59,44,49,51,35,57,65,46,28,19,72,39,28,36,38,62,51,81,61,28,52,43,46,82,44,68,43,58,49,51,64,69,45,31,74,70,67,51,44,48,31,38,25,27,38,29,37,60,38,30,71,88,47,57,64,28,77,36,64,52,74,68,52,23,40,94,87,67,86,21,45,38,77,94,36,57,60,42,32,20,26,81,39,68,55,95,89,37,82,43,37,64,44,79,46,62,40,72,42,80,26,27,31,34,56,38,47,77,26,75,46,88,68,94,63,64,57,88,42,74,67,45,34,42,67,65,35,45,69,51,30,49,52,30,41,32,69,38,22,48,34,55,72,71,64,61,68,33,94,57,38,46,77,48,58,44,63,76,43,47,78,48,38,30,86,23,67,43,44,35,23,40,16,32,45,31,44,83,56,61,39,52,61,68,57,68,64,55,45,61,84,83,79,124

Foldseek 3Di:
DPPVPVVVVVVVVVVVVVVVVVVVVVPPPQPLADPVGDDAQFFFADPSTTTDHLQDWGFKGFQDKFFADPVQLVDLFHDDLLVCLQVVVVLQVRSCQFQLHRLQQWQKAWGKAADHRVVSVVSDGMITIIIGGQDKQVCRGDIHHDTQGADPVSPGGDPNTGFFFWAFDADPNDGTGIGDDDLQDWGFKTFQDKDFFPDLAFQPDQVSQCVGCVVVLLVSLCQFLVEDSVQCVDPQKDKGWAQSDGRSNVVSRSRMTTIMIGGPGTDRHGSGPNHHDDDD